Protein AF-A0A7M1Q4P5-F1 (afdb_monomer_lite)

Sequence (249 aa):
MSYFKVYENPNEKYDIIFSLNENKEIPEVYSDLIKEVQLINSVINKVYERNEANKNRYFKRLLRTAQAGAVGEFAKPELAVISLEGLKKEILEREGGNIKNNYMIKLGLNALALSIVFLILAFIFSNTNKNLLAYCFVWIGAMVGTWMSFAIRKMELKFEDLFSLENDKMSPLIRLIFTSITATFVLLLMKNGVINISSGSFSANSPNSNEFAFIIGAFSGLAEKKLATDLYNKSVSVLSIKNSGKDVL

Radius of gyration: 26.14 Å; chains: 1; bounding box: 63×56×66 Å

Foldseek 3Di:
DFQWDWDADPVDGLDIDTDGPDPDDDDVLLVVLVVLLVLVSLLLCQQCVPPVPSSVVLSVVSRVLSCQQGPDPPRNSVVSVVVSVVSLVVCCVVRVVVVLVVLLVQLLVLLVVVLVVLVVVLVVCVVPPLVVNLLSLLLNLQSLLQSVLLCVVVVDDGSSCSSPVDPVNDRSNVNSVLLSVLLVVVLVCVVVVVDDDDDDPPPVPDSSDSVNSSNSSNVSSNCVVVSVVVVVVVVCVVVVVPPPPPDDD

pLDDT: mean 82.72, std 13.86, range [35.19, 96.56]

Secondary structure (DSSP, 8-state):
--SEEEEE-SSSTT-EEEEESSSPPPPHHHHHHHHHHHHHHHHHHHHTTT-HHHHHHHHHHHHHHHHHHHSSTT--HHHHHHHHHHHHHHHHHHHHHHHHHHHHHHHHHHHHHHHHHHHHHHHHHHTT-HHHHHHHHHHHHHHHHHHHHHHHHTSS--SGGGT-SSTT---HHHHHHHHHHHHHHHHHHHHTTS-----TT---S-TT-HHHHHHHHHHHHHTHHHHHHHHHHHHHHHHGGGSS-----

Structure (mmCIF, N/CA/C/O backbone):
data_AF-A0A7M1Q4P5-F1
#
_entry.id   AF-A0A7M1Q4P5-F1
#
loop_
_atom_site.group_PDB
_atom_site.id
_atom_site.type_symbol
_atom_site.label_atom_id
_atom_site.label_alt_id
_atom_site.label_comp_id
_atom_site.label_asym_id
_atom_site.label_entity_id
_atom_site.label_seq_id
_atom_site.pdbx_PDB_ins_code
_atom_site.Cartn_x
_atom_site.Cartn_y
_atom_site.Cartn_z
_atom_site.occupancy
_atom_site.B_iso_or_equiv
_atom_site.auth_seq_id
_atom_site.auth_comp_id
_atom_site.auth_asym_id
_atom_site.auth_atom_id
_atom_site.pdbx_PDB_model_num
ATOM 1 N N . MET A 1 1 ? -34.745 -5.481 28.006 1.00 54.53 1 MET A N 1
ATOM 2 C CA . MET A 1 1 ? -33.558 -6.337 28.260 1.00 54.53 1 MET A CA 1
ATOM 3 C C . MET A 1 1 ? -32.521 -6.080 27.173 1.00 54.53 1 MET A C 1
ATOM 5 O O . MET A 1 1 ? -32.902 -5.955 26.019 1.00 54.53 1 MET A O 1
ATOM 9 N N . SER A 1 2 ? -31.248 -5.918 27.547 1.00 62.12 2 SER A N 1
ATOM 10 C CA . SER A 1 2 ? -30.140 -5.603 26.626 1.00 62.12 2 SER A CA 1
ATOM 11 C C . SER A 1 2 ? -29.691 -6.849 25.864 1.00 62.12 2 SER A C 1
ATOM 13 O O . SER A 1 2 ? -29.365 -7.841 26.513 1.00 62.12 2 SER A O 1
ATOM 15 N N . TYR A 1 3 ? -29.599 -6.793 24.533 1.00 71.56 3 TYR A N 1
ATOM 16 C CA . TYR A 1 3 ? -29.125 -7.921 23.713 1.00 71.56 3 TYR A CA 1
ATOM 17 C C . TYR A 1 3 ? -27.663 -8.291 24.007 1.00 71.56 3 TYR A C 1
ATOM 19 O O . TYR A 1 3 ? -27.318 -9.473 24.031 1.00 71.56 3 TYR A O 1
ATOM 27 N N . PHE A 1 4 ? -26.824 -7.293 24.307 1.00 82.44 4 PHE A N 1
ATOM 28 C CA . PHE A 1 4 ? -25.391 -7.481 24.521 1.00 82.44 4 PHE A CA 1
ATOM 29 C C . PHE A 1 4 ? -24.906 -6.958 25.878 1.00 82.44 4 PHE A C 1
ATOM 31 O O . PHE A 1 4 ? -25.509 -6.071 26.495 1.00 82.44 4 PHE A O 1
ATOM 38 N N . LYS A 1 5 ? -23.768 -7.493 26.320 1.00 84.88 5 LYS A N 1
ATOM 39 C CA . LYS A 1 5 ? -22.803 -6.852 27.218 1.00 84.88 5 LYS A CA 1
ATOM 40 C C . LYS A 1 5 ? -21.553 -6.526 26.403 1.00 84.88 5 LYS A C 1
ATOM 42 O O . LYS A 1 5 ? -21.048 -7.380 25.681 1.00 84.88 5 LYS A O 1
ATOM 47 N N . VAL A 1 6 ? -21.059 -5.295 26.534 1.00 88.69 6 VAL A N 1
ATOM 48 C CA . VAL A 1 6 ? -19.863 -4.819 25.824 1.00 88.69 6 VAL A CA 1
ATOM 49 C C . VAL A 1 6 ? -18.815 -4.366 26.830 1.00 88.69 6 VAL A C 1
ATOM 51 O O . VAL A 1 6 ? -19.084 -3.487 27.654 1.00 88.69 6 VAL A O 1
ATOM 54 N N . TYR A 1 7 ? -17.630 -4.967 26.784 1.00 89.94 7 TYR A N 1
ATOM 55 C CA . TYR A 1 7 ? -16.548 -4.701 27.734 1.00 89.94 7 TYR A CA 1
ATOM 56 C C . TYR A 1 7 ? -15.167 -4.934 27.108 1.00 89.94 7 TYR A C 1
ATOM 58 O O . TYR A 1 7 ? -15.042 -5.563 26.059 1.00 89.94 7 TYR A O 1
ATOM 66 N N . GLU A 1 8 ? -14.135 -4.385 27.749 1.00 91.94 8 GLU A N 1
ATOM 67 C CA . GLU A 1 8 ? -12.737 -4.607 27.366 1.00 91.94 8 GLU A CA 1
ATOM 68 C C . GLU A 1 8 ? -12.327 -6.054 27.657 1.00 91.94 8 GLU A C 1
ATOM 70 O O . GLU A 1 8 ? -12.646 -6.589 28.722 1.00 91.94 8 GLU A O 1
ATOM 75 N N . ASN A 1 9 ? -11.625 -6.689 26.720 1.00 90.25 9 ASN A N 1
ATOM 76 C CA . ASN A 1 9 ? -11.164 -8.061 26.878 1.00 90.25 9 ASN A CA 1
ATOM 77 C C . ASN A 1 9 ? -10.169 -8.165 28.059 1.00 90.25 9 ASN A C 1
ATOM 79 O O . ASN A 1 9 ? -9.121 -7.520 28.034 1.00 90.25 9 ASN A O 1
ATOM 83 N N . PRO A 1 10 ? -10.442 -8.997 29.084 1.00 85.69 10 PRO A N 1
ATOM 84 C CA . PRO A 1 10 ? -9.535 -9.167 30.223 1.00 85.69 10 PRO A CA 1
ATOM 85 C C . PRO A 1 10 ? -8.186 -9.794 29.849 1.00 85.69 10 PRO A C 1
ATOM 87 O O . PRO A 1 10 ? -7.205 -9.613 30.567 1.00 85.69 10 PRO A O 1
ATOM 90 N N . ASN A 1 11 ? -8.147 -10.550 28.750 1.00 87.44 11 ASN A N 1
ATOM 91 C CA . ASN A 1 11 ? -6.983 -11.322 28.319 1.00 87.44 11 ASN A CA 1
ATOM 92 C C . ASN A 1 11 ? -6.153 -10.598 27.250 1.00 87.44 11 ASN A C 1
ATOM 94 O O . ASN A 1 11 ? -4.991 -10.945 27.049 1.00 87.44 11 ASN A O 1
ATOM 98 N N . GLU A 1 12 ? -6.729 -9.605 26.566 1.00 87.69 12 GLU A N 1
ATOM 99 C CA . GLU A 1 12 ? -6.077 -8.886 25.472 1.00 87.69 12 GLU A CA 1
ATOM 100 C C . GLU A 1 12 ? -6.337 -7.381 25.572 1.00 87.69 12 GLU A C 1
ATOM 102 O O . GLU A 1 12 ? -7.462 -6.897 25.469 1.00 87.69 12 GLU A O 1
ATOM 107 N N . LYS A 1 13 ? -5.265 -6.610 25.769 1.00 90.00 13 LYS A N 1
ATOM 108 C CA . LYS A 1 13 ? -5.363 -5.155 25.888 1.00 90.00 13 LYS A CA 1
ATOM 109 C C . LYS A 1 13 ? -5.776 -4.541 24.552 1.00 90.00 13 LYS A C 1
ATOM 111 O O . LYS A 1 13 ? -5.170 -4.843 23.526 1.00 90.00 13 LYS A O 1
ATOM 116 N N . TYR A 1 14 ? -6.698 -3.580 24.593 1.00 89.88 14 TYR A N 1
ATOM 117 C CA . TYR A 1 14 ? -7.253 -2.924 23.402 1.00 89.88 14 TYR A CA 1
ATOM 118 C C . TYR A 1 14 ? -8.092 -3.846 22.506 1.00 89.88 14 TYR A C 1
ATOM 120 O O . TYR A 1 14 ? -8.118 -3.696 21.280 1.00 89.88 14 TYR A O 1
ATOM 128 N N . ASP A 1 15 ? -8.813 -4.773 23.127 1.00 91.75 15 ASP A N 1
ATOM 129 C CA . ASP A 1 15 ? -9.825 -5.588 22.470 1.00 91.75 15 ASP A CA 1
ATOM 130 C C . ASP A 1 15 ? -11.206 -5.403 23.124 1.00 91.75 15 ASP A C 1
ATOM 132 O O . ASP A 1 15 ? -11.315 -5.091 24.314 1.00 91.75 15 ASP A O 1
ATOM 136 N N . ILE A 1 16 ? -12.268 -5.517 22.322 1.00 91.81 16 ILE A N 1
ATOM 137 C CA . ILE A 1 16 ? -13.659 -5.269 22.727 1.00 91.81 16 ILE A CA 1
ATOM 138 C C . ILE A 1 16 ? -14.473 -6.536 22.489 1.00 91.81 16 ILE A C 1
ATOM 140 O O . ILE A 1 16 ? -14.644 -6.972 21.352 1.00 91.81 16 ILE A O 1
ATOM 144 N N . ILE A 1 17 ? -15.056 -7.073 23.560 1.00 90.25 17 ILE A N 1
ATOM 145 C CA . ILE A 1 17 ? -15.920 -8.250 23.503 1.00 90.25 17 ILE A CA 1
ATOM 146 C C . ILE A 1 17 ? -17.385 -7.815 23.505 1.00 90.25 17 ILE A C 1
ATOM 148 O O . ILE A 1 17 ? -17.814 -7.046 24.367 1.00 90.25 17 ILE A O 1
ATOM 152 N N . PHE A 1 18 ? -18.157 -8.372 22.570 1.00 89.25 18 PHE A N 1
ATOM 153 C CA . PHE A 1 18 ? -19.619 -8.346 22.569 1.00 89.25 18 PHE A CA 1
ATOM 154 C C . PHE A 1 18 ? -20.126 -9.720 23.010 1.00 89.25 18 PHE A C 1
ATOM 156 O O . PHE A 1 18 ? -20.045 -10.679 22.244 1.00 89.25 18 PHE A O 1
ATOM 163 N N . SER A 1 19 ? -20.638 -9.839 24.235 1.00 84.44 19 SER A N 1
ATOM 164 C CA . SER A 1 19 ? -21.256 -11.079 24.711 1.00 84.44 19 SER A CA 1
ATOM 165 C C . SER A 1 19 ? -22.778 -10.987 24.675 1.00 84.44 19 SER A C 1
ATOM 167 O O . SER A 1 19 ? -23.368 -9.986 25.083 1.00 84.44 19 SER A O 1
ATOM 169 N N . LEU A 1 20 ? -23.419 -12.032 24.153 1.00 83.44 20 LEU A N 1
ATOM 170 C CA . LEU A 1 20 ? -24.875 -12.144 24.086 1.00 83.44 20 LEU A CA 1
ATOM 171 C C . LEU A 1 20 ? -25.440 -12.425 25.477 1.00 83.44 20 LEU A C 1
ATOM 173 O O . LEU A 1 20 ? -24.962 -13.317 26.178 1.00 83.44 20 LEU A O 1
ATOM 177 N N . ASN A 1 21 ? -26.469 -11.677 25.871 1.00 73.69 21 ASN A N 1
ATOM 178 C CA . ASN A 1 21 ? -27.192 -11.958 27.113 1.00 73.69 21 ASN A CA 1
ATOM 179 C C . ASN A 1 21 ? -28.272 -13.036 26.934 1.00 73.69 21 ASN A C 1
ATOM 181 O O . ASN A 1 21 ? -28.661 -13.659 27.916 1.00 73.69 21 ASN A O 1
ATOM 185 N N . GLU A 1 22 ? -28.767 -13.245 25.710 1.00 67.19 22 GLU A N 1
ATOM 186 C CA . GLU A 1 22 ? -29.879 -14.151 25.403 1.00 67.19 22 GLU A CA 1
ATOM 187 C C . GLU A 1 22 ? -29.669 -14.833 24.039 1.00 67.19 22 GLU A C 1
ATOM 189 O O . GLU A 1 22 ? -29.092 -14.237 23.130 1.00 67.19 22 GLU A O 1
ATOM 194 N N . ASN A 1 23 ? -30.195 -16.052 23.865 1.00 63.44 23 ASN A N 1
ATOM 195 C CA . ASN A 1 23 ? -30.226 -16.772 22.580 1.00 63.44 23 ASN A CA 1
ATOM 196 C C . ASN A 1 23 ? -31.323 -16.215 21.649 1.00 63.44 23 ASN A C 1
ATOM 198 O O . ASN A 1 23 ? -32.215 -16.945 21.218 1.00 63.44 23 ASN A O 1
ATOM 202 N N . LYS A 1 24 ? -31.307 -14.906 21.392 1.00 68.12 24 LYS A N 1
ATOM 203 C CA . LYS A 1 24 ? -32.228 -14.240 20.463 1.00 68.12 24 LYS A CA 1
ATOM 204 C C . LYS A 1 24 ? -31.543 -13.969 19.131 1.00 68.12 24 LYS A C 1
ATOM 206 O O . LYS A 1 24 ? -30.343 -13.709 19.085 1.00 68.12 24 LYS A O 1
ATOM 211 N N . GLU A 1 25 ? -32.329 -14.010 18.061 1.00 70.56 25 GLU A N 1
ATOM 212 C CA . GLU A 1 25 ? -31.886 -13.590 16.734 1.00 70.56 25 GLU A CA 1
ATOM 213 C C . GLU A 1 25 ? -31.464 -12.113 16.781 1.00 70.56 25 GLU A C 1
ATOM 215 O O . GLU A 1 25 ? -32.178 -11.267 17.324 1.00 70.56 25 GLU A O 1
ATOM 220 N N . ILE A 1 26 ? -30.262 -11.817 16.285 1.00 77.50 26 ILE A N 1
ATOM 221 C CA . ILE A 1 26 ? -29.648 -10.490 16.385 1.00 77.50 26 ILE A CA 1
ATOM 222 C C . ILE A 1 26 ? -30.165 -9.632 15.223 1.00 77.50 26 ILE A C 1
ATOM 224 O O . ILE A 1 26 ? -29.951 -10.012 14.071 1.00 77.50 26 ILE A O 1
ATOM 228 N N . PRO A 1 27 ? -30.781 -8.463 15.481 1.00 81.44 27 PRO A N 1
ATOM 229 C CA . PRO A 1 27 ? -31.174 -7.552 14.410 1.00 81.44 27 PRO A CA 1
ATOM 230 C C . PRO A 1 27 ? -29.965 -7.081 13.589 1.00 81.44 27 PRO A C 1
ATOM 232 O O . PRO A 1 27 ? -28.900 -6.808 14.148 1.00 81.44 27 PRO A O 1
ATOM 235 N N . GLU A 1 28 ? -30.147 -6.917 12.277 1.00 82.69 28 GLU A N 1
ATOM 236 C CA . GLU A 1 28 ? -29.083 -6.559 11.321 1.00 82.69 28 GLU A CA 1
ATOM 237 C C . GLU A 1 28 ? -28.294 -5.305 11.738 1.00 82.69 28 GLU A C 1
ATOM 239 O O . GLU A 1 28 ? -27.066 -5.293 11.692 1.00 82.69 28 GLU A O 1
ATOM 244 N N . VAL A 1 29 ? -28.981 -4.307 12.300 1.00 82.00 29 VAL A N 1
ATOM 245 C CA . VAL A 1 29 ? -28.387 -3.046 12.778 1.00 82.00 29 VAL A CA 1
ATOM 246 C C . VAL A 1 29 ? -27.289 -3.260 13.838 1.00 82.00 29 VAL A C 1
ATOM 248 O O . VAL A 1 29 ? -26.300 -2.528 13.876 1.00 82.00 29 VAL A O 1
ATOM 251 N N . TYR A 1 30 ? -27.410 -4.282 14.694 1.00 85.81 30 TYR A N 1
ATOM 252 C CA . TYR A 1 30 ? -26.353 -4.623 15.655 1.00 85.81 30 TYR A CA 1
ATOM 253 C C . TYR A 1 30 ? -25.177 -5.344 14.989 1.00 85.81 30 TYR A C 1
ATOM 255 O O . TYR A 1 30 ? -24.042 -5.180 15.434 1.00 85.81 30 TYR A O 1
ATOM 263 N N . SER A 1 31 ? -25.423 -6.112 13.922 1.00 85.50 31 SER A N 1
ATOM 264 C CA . SER A 1 31 ? -24.355 -6.728 13.124 1.00 85.50 31 SER A CA 1
ATOM 265 C C . SER A 1 31 ? -23.461 -5.658 12.504 1.00 85.50 31 SER A C 1
ATOM 267 O O . SER A 1 31 ? -22.236 -5.750 12.594 1.00 85.50 31 SER A O 1
ATOM 269 N N . ASP A 1 32 ? -24.061 -4.607 11.949 1.00 87.81 32 ASP A N 1
ATOM 270 C CA . ASP A 1 32 ? -23.322 -3.504 11.337 1.00 87.81 32 ASP A CA 1
ATOM 271 C C . ASP A 1 32 ? -22.522 -2.711 12.369 1.00 87.81 32 ASP A C 1
ATOM 273 O O . ASP A 1 32 ? -21.338 -2.450 12.155 1.00 87.81 32 ASP A O 1
ATOM 277 N N . LEU A 1 33 ? -23.108 -2.435 13.539 1.00 90.62 33 LEU A N 1
ATOM 278 C CA . LEU A 1 33 ? -22.385 -1.817 14.651 1.00 90.62 33 LEU A CA 1
ATOM 279 C C . LEU A 1 33 ? -21.160 -2.647 15.074 1.00 90.62 33 LEU A C 1
ATOM 281 O O . LEU A 1 33 ? -20.084 -2.089 15.284 1.00 90.62 33 LEU A O 1
ATOM 285 N N . ILE A 1 34 ? -21.300 -3.971 15.198 1.00 90.81 34 ILE A N 1
ATOM 286 C CA . ILE A 1 34 ? -20.194 -4.857 15.593 1.00 90.81 34 ILE A CA 1
ATOM 287 C C . ILE A 1 34 ? -19.082 -4.837 14.539 1.00 90.81 34 ILE A C 1
ATOM 289 O O . ILE A 1 34 ? -17.915 -4.658 14.896 1.00 90.81 34 ILE A O 1
ATOM 293 N N . LYS A 1 35 ? -19.429 -4.975 13.252 1.00 90.50 35 LYS A N 1
ATOM 294 C CA . LYS A 1 35 ? -18.459 -4.914 12.143 1.00 90.50 35 LYS A CA 1
ATOM 295 C C . LYS A 1 35 ? -17.700 -3.589 12.149 1.00 90.50 35 LYS A C 1
ATOM 297 O O . LYS A 1 35 ? -16.478 -3.574 12.013 1.00 90.50 35 LYS A O 1
ATOM 302 N N . GLU A 1 36 ? -18.415 -2.489 12.358 1.00 92.31 36 GLU A N 1
ATOM 303 C CA . GLU A 1 36 ? -17.840 -1.151 12.434 1.00 92.31 36 GLU A CA 1
ATOM 304 C C . GLU A 1 36 ? -16.864 -0.997 13.603 1.00 92.31 36 GLU A C 1
ATOM 306 O O . GLU A 1 36 ? -15.737 -0.521 13.437 1.00 92.31 36 GLU A O 1
ATOM 311 N N . VAL A 1 37 ? -17.245 -1.479 14.787 1.00 94.62 37 VAL A N 1
ATOM 312 C CA . VAL A 1 37 ? -16.374 -1.450 15.966 1.00 94.62 37 VAL A CA 1
ATOM 313 C C . VAL A 1 37 ? -15.116 -2.291 15.747 1.00 94.62 37 VAL A C 1
ATOM 315 O O . VAL A 1 37 ? -14.021 -1.834 16.073 1.00 94.62 37 VAL A O 1
ATOM 318 N N . GLN A 1 38 ? -15.237 -3.479 15.153 1.00 92.69 38 GLN A N 1
ATOM 319 C CA . GLN A 1 38 ? -14.095 -4.350 14.854 1.00 92.69 38 GLN A CA 1
ATOM 320 C C . GLN A 1 38 ? -13.129 -3.721 13.841 1.00 92.69 38 GLN A C 1
ATOM 322 O O . GLN A 1 38 ? -11.908 -3.762 14.037 1.00 92.69 38 GLN A O 1
ATOM 327 N N . LEU A 1 39 ? -13.659 -3.097 12.784 1.00 91.50 39 LEU A N 1
ATOM 328 C CA . LEU A 1 39 ? -12.863 -2.390 11.781 1.00 91.50 39 LEU A CA 1
ATOM 329 C C . LEU A 1 39 ? -12.079 -1.237 12.420 1.00 91.50 39 LEU A C 1
ATOM 331 O O . LEU A 1 39 ? -10.862 -1.139 12.248 1.00 91.50 39 LEU A O 1
ATOM 335 N N . ILE A 1 40 ? -12.754 -0.389 13.199 1.00 94.69 40 ILE A N 1
ATOM 336 C CA . ILE A 1 40 ? -12.120 0.759 13.854 1.00 94.69 40 ILE A CA 1
ATOM 337 C C . ILE A 1 40 ? -11.097 0.291 14.892 1.00 94.69 40 ILE A C 1
ATOM 339 O O . ILE A 1 40 ? -10.006 0.860 14.954 1.00 94.69 40 ILE A O 1
ATOM 343 N N . ASN A 1 41 ? -11.389 -0.767 15.658 1.00 94.75 41 ASN A N 1
ATOM 344 C CA . ASN A 1 41 ? -10.437 -1.318 16.621 1.00 94.75 41 ASN A CA 1
ATOM 345 C C . ASN A 1 41 ? -9.155 -1.806 15.930 1.00 94.75 41 ASN A C 1
ATOM 347 O O . ASN A 1 41 ? -8.046 -1.477 16.353 1.00 94.75 41 ASN A O 1
ATOM 351 N N . SER A 1 42 ? -9.299 -2.517 14.808 1.00 92.62 42 SER A N 1
ATOM 352 C CA . SER A 1 42 ? -8.172 -2.993 13.996 1.00 92.62 42 SER A CA 1
ATOM 353 C C . SER A 1 42 ? -7.304 -1.838 13.484 1.00 92.62 42 SER A C 1
ATOM 355 O O . SER A 1 42 ? -6.073 -1.898 13.563 1.00 92.62 42 SER A O 1
ATOM 357 N N . VAL A 1 43 ? -7.931 -0.751 13.019 1.00 91.81 43 VAL A N 1
ATOM 358 C CA . VAL A 1 43 ? -7.223 0.459 12.575 1.00 91.81 43 VAL A CA 1
ATOM 359 C C . VAL A 1 43 ? -6.512 1.145 13.741 1.00 91.81 43 VAL A C 1
ATOM 361 O O . VAL A 1 43 ? -5.327 1.444 13.621 1.00 91.81 43 VAL A O 1
ATOM 364 N N . ILE A 1 44 ? -7.171 1.347 14.888 1.00 93.62 44 ILE A N 1
ATOM 365 C CA . ILE A 1 44 ? -6.555 1.953 16.083 1.00 93.62 44 ILE A CA 1
ATOM 366 C C . ILE A 1 44 ? -5.337 1.140 16.528 1.00 93.62 44 ILE A C 1
ATOM 368 O O . ILE A 1 44 ? -4.273 1.709 16.785 1.00 93.62 44 ILE A O 1
ATOM 372 N N . ASN A 1 45 ? -5.476 -0.187 16.582 1.00 92.56 45 ASN A N 1
ATOM 373 C CA . ASN A 1 45 ? -4.404 -1.095 16.971 1.00 92.56 45 ASN A CA 1
ATOM 374 C C . ASN A 1 45 ? -3.197 -1.000 16.040 1.00 92.56 45 ASN A C 1
ATOM 376 O O . ASN A 1 45 ? -2.066 -1.033 16.528 1.00 92.56 45 ASN A O 1
ATOM 380 N N . LYS A 1 46 ? -3.433 -0.829 14.736 1.00 90.06 46 LYS A N 1
ATOM 381 C CA . LYS A 1 46 ? -2.372 -0.725 13.736 1.00 90.06 46 LYS A CA 1
ATOM 382 C C . LYS A 1 46 ? -1.719 0.655 13.688 1.00 90.06 46 LYS A C 1
ATOM 384 O O . LYS A 1 46 ? -0.496 0.758 13.705 1.00 90.06 46 LYS A O 1
ATOM 389 N N . VAL A 1 47 ? -2.521 1.712 13.618 1.00 90.94 47 VAL A N 1
ATOM 390 C CA . VAL A 1 47 ? -2.055 3.094 13.432 1.00 90.94 47 VAL A CA 1
ATOM 391 C C . VAL A 1 47 ? -1.320 3.599 14.672 1.00 90.94 47 VAL A C 1
ATOM 393 O O . VAL A 1 47 ? -0.269 4.227 14.560 1.00 90.94 47 VAL A O 1
ATOM 396 N N . TYR A 1 48 ? -1.819 3.266 15.864 1.00 92.50 48 TYR A N 1
ATOM 397 C CA . TYR A 1 48 ? -1.247 3.709 17.135 1.00 92.50 48 TYR A CA 1
ATOM 398 C C . TYR A 1 48 ? -0.416 2.634 17.841 1.00 92.50 48 TYR A C 1
ATOM 400 O O . TYR A 1 48 ? -0.192 2.731 19.046 1.00 92.50 48 TYR A O 1
ATOM 408 N N . GLU A 1 49 ? 0.095 1.644 17.102 1.00 89.38 49 GLU A N 1
ATOM 409 C CA . GLU A 1 49 ? 0.938 0.553 17.621 1.00 89.38 49 GLU A CA 1
ATOM 410 C C . GLU A 1 49 ? 2.081 1.066 18.515 1.00 89.38 49 GLU A C 1
ATOM 412 O O . GLU A 1 49 ? 2.384 0.474 19.546 1.00 89.38 49 GLU A O 1
ATOM 417 N N . ARG A 1 50 ? 2.672 2.214 18.157 1.00 88.19 50 ARG A N 1
ATOM 418 C CA . ARG A 1 50 ? 3.799 2.834 18.877 1.00 88.19 50 ARG A CA 1
ATOM 419 C C . ARG A 1 50 ? 3.413 4.008 19.783 1.00 88.19 50 ARG A C 1
ATOM 421 O O . ARG A 1 50 ? 4.291 4.594 20.406 1.00 88.19 50 ARG A O 1
ATOM 428 N N . ASN A 1 51 ? 2.139 4.399 19.838 1.00 91.31 51 ASN A N 1
ATOM 429 C CA . ASN A 1 51 ? 1.676 5.556 20.608 1.00 91.31 51 ASN A CA 1
ATOM 430 C C . ASN A 1 51 ? 0.553 5.148 21.562 1.00 91.31 51 ASN A C 1
ATOM 432 O O . ASN A 1 51 ? -0.631 5.326 21.277 1.00 91.31 51 ASN A O 1
ATOM 436 N N . GLU A 1 52 ? 0.948 4.614 22.716 1.00 91.75 52 GLU A N 1
ATOM 437 C CA . GLU A 1 52 ? 0.027 4.052 23.703 1.00 91.75 52 GLU A CA 1
ATOM 438 C C . GLU A 1 52 ? -0.980 5.081 24.241 1.00 91.75 52 GLU A C 1
ATOM 440 O O . GLU A 1 52 ? -2.150 4.759 24.453 1.00 91.75 52 GLU A O 1
ATOM 445 N N . ALA A 1 53 ? -0.563 6.341 24.399 1.00 92.88 53 ALA A N 1
ATOM 446 C CA . ALA A 1 53 ? -1.429 7.415 24.878 1.00 92.88 53 ALA A CA 1
ATOM 447 C C . ALA A 1 53 ? -2.587 7.697 23.904 1.00 92.88 53 ALA A C 1
ATOM 449 O O . ALA A 1 53 ? -3.754 7.704 24.309 1.00 92.88 53 ALA A O 1
ATOM 450 N N . ASN A 1 54 ? -2.287 7.877 22.610 1.00 91.94 54 ASN A N 1
ATOM 451 C CA . ASN A 1 54 ? -3.318 8.058 21.585 1.00 91.94 54 ASN A CA 1
ATOM 452 C C . ASN A 1 54 ? -4.141 6.778 21.389 1.00 91.94 54 ASN A C 1
ATOM 454 O O . ASN A 1 54 ? -5.366 6.864 21.297 1.00 91.94 54 ASN A O 1
ATOM 458 N N . LYS A 1 55 ? -3.496 5.604 21.401 1.00 94.62 55 LYS A N 1
ATOM 459 C CA . LYS A 1 55 ? -4.164 4.301 21.303 1.00 94.62 55 LYS A CA 1
ATOM 460 C C . LYS A 1 55 ? -5.237 4.153 22.379 1.00 94.62 55 LYS A C 1
ATOM 462 O O . LYS A 1 55 ? -6.397 3.904 22.068 1.00 94.62 55 LYS A O 1
ATOM 467 N N . ASN A 1 56 ? -4.876 4.412 23.635 1.00 95.00 56 ASN A N 1
ATOM 468 C CA . ASN A 1 56 ? -5.784 4.349 24.776 1.00 95.00 56 ASN A CA 1
ATOM 469 C C . ASN A 1 56 ? -6.919 5.375 24.687 1.00 95.00 56 ASN A C 1
ATOM 471 O O . ASN A 1 56 ? -8.070 5.053 24.981 1.00 95.00 56 ASN A O 1
ATOM 475 N N . ARG A 1 57 ? -6.619 6.607 24.259 1.00 94.69 57 ARG A N 1
ATOM 476 C CA . ARG A 1 57 ? -7.630 7.657 24.081 1.00 94.69 57 ARG A CA 1
ATOM 477 C C . ARG A 1 57 ? -8.703 7.238 23.073 1.00 94.69 57 ARG A C 1
ATOM 479 O O . ARG A 1 57 ? -9.890 7.345 23.383 1.00 94.69 57 ARG A O 1
ATOM 486 N N . TYR A 1 58 ? -8.301 6.769 21.892 1.00 94.88 58 TYR A N 1
ATOM 487 C CA . TYR A 1 58 ? -9.242 6.372 20.844 1.00 94.88 58 TYR A CA 1
ATOM 488 C C . TYR A 1 58 ? -9.955 5.060 21.167 1.00 94.88 58 TYR A C 1
ATOM 490 O O . TYR A 1 58 ? -11.167 4.983 20.980 1.00 94.88 58 TYR A O 1
ATOM 498 N N . PHE A 1 59 ? -9.255 4.084 21.748 1.00 96.50 59 PHE A N 1
ATOM 499 C CA . PHE A 1 59 ? -9.856 2.834 22.210 1.00 96.50 59 PHE A CA 1
ATOM 500 C C . PHE A 1 59 ? -10.964 3.070 23.245 1.00 96.50 59 PHE A C 1
ATOM 502 O O . PHE A 1 59 ? -12.079 2.581 23.087 1.00 96.50 59 PHE A O 1
ATOM 509 N N . LYS A 1 60 ? -10.714 3.893 24.273 1.00 95.56 60 LYS A N 1
ATOM 510 C CA . LYS A 1 60 ? -11.736 4.212 25.285 1.00 95.56 60 LYS A CA 1
ATOM 511 C C . LYS A 1 60 ? -12.953 4.909 24.686 1.00 95.56 60 LYS A C 1
ATOM 513 O O . LYS A 1 60 ? -14.070 4.683 25.143 1.00 95.56 60 LYS A O 1
ATOM 518 N N . ARG A 1 61 ? -12.753 5.770 23.684 1.00 95.38 61 ARG A N 1
ATOM 519 C CA . ARG A 1 61 ? -13.860 6.417 22.972 1.00 95.38 61 ARG A CA 1
ATOM 520 C C . ARG A 1 61 ? -14.663 5.399 22.162 1.00 95.38 61 ARG A C 1
ATOM 522 O O . ARG A 1 61 ? -15.881 5.404 22.279 1.00 95.38 61 ARG A O 1
ATOM 529 N N . LEU A 1 62 ? -13.991 4.505 21.435 1.00 96.56 62 LEU A N 1
ATOM 530 C CA . LEU A 1 62 ? -14.620 3.402 20.708 1.00 96.56 62 LEU A CA 1
ATOM 531 C C . LEU A 1 62 ? -15.462 2.520 21.642 1.00 96.56 62 LEU A C 1
ATOM 533 O O . LEU A 1 62 ? -16.636 2.290 21.365 1.00 96.56 62 LEU A O 1
ATOM 537 N N . LEU A 1 63 ? -14.896 2.099 22.778 1.00 95.31 63 LEU A N 1
ATOM 538 C CA . LEU A 1 63 ? -15.584 1.274 23.774 1.00 95.31 63 LEU A CA 1
ATOM 539 C C . LEU A 1 63 ? -16.840 1.962 24.322 1.00 95.31 63 LEU A C 1
ATOM 541 O O . LEU A 1 63 ? -17.898 1.344 24.385 1.00 95.31 63 LEU A O 1
ATOM 545 N N . ARG A 1 64 ? -16.753 3.252 24.672 1.00 93.56 64 ARG A N 1
ATOM 546 C CA . ARG A 1 64 ? -17.908 4.024 25.161 1.00 93.56 64 ARG A CA 1
ATOM 547 C C . ARG A 1 64 ? -19.010 4.139 24.110 1.00 93.56 64 ARG A C 1
ATOM 549 O O . ARG A 1 64 ? -20.179 3.988 24.451 1.00 93.56 64 ARG A O 1
ATOM 556 N N . THR A 1 65 ? -18.652 4.382 22.849 1.00 93.31 65 THR A N 1
ATOM 557 C CA . THR A 1 65 ? -19.623 4.446 21.747 1.00 93.31 65 THR A CA 1
ATOM 558 C C . THR A 1 65 ? -20.280 3.085 21.510 1.00 93.31 65 THR A C 1
ATOM 560 O O . THR A 1 65 ? -21.499 3.015 21.373 1.00 93.31 65 THR A O 1
ATOM 563 N N . ALA A 1 66 ? -19.504 1.998 21.544 1.00 93.00 66 ALA A N 1
ATOM 564 C CA . ALA A 1 66 ? -20.024 0.638 21.429 1.00 93.00 66 ALA A CA 1
ATOM 565 C C . ALA A 1 66 ? -20.984 0.293 22.581 1.00 93.00 66 ALA A C 1
ATOM 567 O O . ALA A 1 66 ? -22.077 -0.220 22.349 1.00 93.00 66 ALA A O 1
ATOM 568 N N . GLN A 1 67 ? -20.621 0.641 23.819 1.00 91.88 67 GLN A N 1
ATOM 569 C CA . GLN A 1 67 ? -21.474 0.456 24.993 1.00 91.88 67 GLN A CA 1
ATOM 570 C C . GLN A 1 67 ? -22.779 1.254 24.882 1.00 91.88 67 GLN A C 1
ATOM 572 O O . GLN A 1 67 ? -23.846 0.689 25.093 1.00 91.88 67 GLN A O 1
ATOM 577 N N . ALA A 1 68 ? -22.721 2.529 24.487 1.00 89.88 68 ALA A N 1
ATOM 578 C CA . ALA A 1 68 ? -23.913 3.361 24.308 1.00 89.88 68 ALA A CA 1
ATOM 579 C C . ALA A 1 68 ? -24.850 2.852 23.191 1.00 89.88 68 ALA A C 1
ATOM 581 O O . ALA A 1 68 ? -26.066 3.020 23.274 1.00 89.88 68 ALA A O 1
ATOM 582 N N . GLY A 1 69 ? -24.292 2.228 22.148 1.00 89.56 69 GLY A N 1
ATOM 583 C CA . GLY A 1 69 ? -25.055 1.669 21.030 1.00 89.56 69 GLY A CA 1
ATOM 584 C C . GLY A 1 69 ? -25.656 0.289 21.286 1.00 89.56 69 GLY A C 1
ATOM 585 O O . GLY A 1 69 ? -26.675 -0.036 20.683 1.00 89.56 69 GLY A O 1
ATOM 586 N N . ALA A 1 70 ? -25.043 -0.518 22.158 1.00 87.56 70 ALA A N 1
ATOM 587 C CA . ALA A 1 70 ? -25.369 -1.939 22.305 1.00 87.56 70 ALA A CA 1
ATOM 588 C C . ALA A 1 70 ? -25.851 -2.364 23.702 1.00 87.56 70 ALA A C 1
ATOM 590 O O . ALA A 1 70 ? -26.385 -3.466 23.840 1.00 87.56 70 ALA A O 1
ATOM 591 N N . VAL A 1 71 ? -25.665 -1.531 24.732 1.00 85.50 71 VAL A N 1
ATOM 592 C CA . VAL A 1 71 ? -25.972 -1.880 26.125 1.00 85.50 71 VAL A CA 1
ATOM 593 C C . VAL A 1 71 ? -27.149 -1.059 26.652 1.00 85.50 71 VAL A C 1
ATOM 595 O O . VAL A 1 71 ? -27.155 0.167 26.586 1.00 85.50 71 VAL A O 1
ATOM 598 N N . GLY A 1 72 ? -28.118 -1.747 27.254 1.00 80.88 72 GLY A N 1
ATOM 599 C CA . GLY A 1 72 ? -29.256 -1.143 27.950 1.00 80.88 72 GLY A CA 1
ATOM 600 C C . GLY A 1 72 ? -30.565 -1.189 27.162 1.00 80.88 72 GLY A C 1
ATOM 601 O O . GLY A 1 72 ? -30.621 -1.630 26.020 1.00 80.88 72 GLY A O 1
ATOM 602 N N . GLU A 1 73 ? -31.648 -0.761 27.810 1.00 72.31 73 GLU A N 1
ATOM 603 C CA . GLU A 1 73 ? -33.004 -0.781 27.240 1.00 72.31 73 GLU A CA 1
ATOM 604 C C . GLU A 1 73 ? -33.232 0.315 26.188 1.00 72.31 73 GLU A C 1
ATOM 606 O O . GLU A 1 73 ? -34.017 0.134 25.266 1.00 72.31 73 GLU A O 1
ATOM 611 N N . PHE A 1 74 ? -32.478 1.413 26.281 1.00 76.88 74 PHE A N 1
ATOM 612 C CA . PHE A 1 74 ? -32.518 2.541 25.345 1.00 76.88 74 PHE A CA 1
ATOM 613 C C . PHE A 1 74 ? -31.304 2.570 24.408 1.00 76.88 74 PHE A C 1
ATOM 615 O O . PHE A 1 74 ? -30.893 3.644 23.965 1.00 76.88 74 PHE A O 1
ATOM 622 N N . ALA A 1 75 ? -30.698 1.410 24.144 1.00 82.62 75 ALA A N 1
ATOM 623 C CA . ALA A 1 75 ? -29.578 1.288 23.220 1.00 82.62 75 ALA A CA 1
ATOM 624 C C . ALA A 1 75 ? -29.991 1.785 21.822 1.00 82.62 75 ALA A C 1
ATOM 626 O O . ALA A 1 75 ? -30.997 1.340 21.270 1.00 82.62 75 ALA A O 1
ATOM 627 N N . LYS A 1 76 ? -29.220 2.722 21.260 1.00 86.56 76 LYS A N 1
ATOM 628 C CA . LYS A 1 76 ? -29.477 3.319 19.938 1.00 86.56 76 LYS A CA 1
ATOM 629 C C . LYS A 1 76 ? -28.315 3.008 18.994 1.00 86.56 76 LYS A C 1
ATOM 631 O O . LYS A 1 76 ? -27.418 3.845 18.850 1.00 86.56 76 LYS A O 1
ATOM 636 N N . PRO A 1 77 ? -28.297 1.819 18.368 1.00 87.62 77 PRO A N 1
ATOM 637 C CA . PRO A 1 77 ? -27.169 1.387 17.548 1.00 87.62 77 PRO A CA 1
ATOM 638 C C . PRO A 1 77 ? -26.943 2.303 16.335 1.00 87.62 77 PRO A C 1
ATOM 640 O O . PRO A 1 77 ? -25.800 2.610 16.019 1.00 87.62 77 PRO A O 1
ATOM 643 N N . GLU A 1 78 ? -28.002 2.852 15.739 1.00 88.19 78 GLU A N 1
ATOM 644 C CA . GLU A 1 78 ? -27.924 3.814 14.624 1.00 88.19 78 GLU A CA 1
ATOM 645 C C . GLU A 1 78 ? -27.140 5.085 14.996 1.00 88.19 78 GLU A C 1
ATOM 647 O O . GLU A 1 78 ? -26.240 5.510 14.273 1.00 88.19 78 GLU A O 1
ATOM 652 N N . LEU A 1 79 ? -27.420 5.671 16.168 1.00 89.62 79 LEU A N 1
ATOM 653 C CA . LEU A 1 79 ? -26.685 6.844 16.656 1.00 89.62 79 LEU A CA 1
ATOM 654 C C . LEU A 1 79 ? -25.224 6.512 16.971 1.00 89.62 79 LEU A C 1
ATOM 656 O O . LEU A 1 79 ? -24.343 7.354 16.784 1.00 89.62 79 LEU A O 1
ATOM 660 N N . ALA A 1 80 ? -24.957 5.295 17.448 1.00 92.56 80 ALA A N 1
ATOM 661 C CA . ALA A 1 80 ? -23.596 4.839 17.677 1.00 92.56 80 ALA A CA 1
ATOM 662 C C . ALA A 1 80 ? -22.827 4.712 16.357 1.00 92.56 80 ALA A C 1
ATOM 664 O O . ALA A 1 80 ? -21.712 5.221 16.286 1.00 92.56 80 ALA A O 1
ATOM 665 N N . VAL A 1 81 ? -23.426 4.149 15.302 1.00 91.56 81 VAL A N 1
ATOM 666 C CA . VAL A 1 81 ? -22.816 4.079 13.962 1.00 91.56 81 VAL A CA 1
ATOM 667 C C . VAL A 1 81 ? -22.471 5.479 13.438 1.00 91.56 81 VAL A C 1
ATOM 669 O O . VAL A 1 81 ? -21.330 5.712 13.048 1.00 91.56 81 VAL A O 1
ATOM 672 N N . ILE A 1 82 ? -23.379 6.456 13.549 1.00 90.75 82 ILE A N 1
ATOM 673 C CA . ILE A 1 82 ? -23.099 7.857 13.165 1.00 90.75 82 ILE A CA 1
ATOM 674 C C . ILE A 1 82 ? -21.920 8.436 13.970 1.00 90.75 82 ILE A C 1
ATOM 676 O O . ILE A 1 82 ? -21.050 9.128 13.438 1.00 90.75 82 ILE A O 1
ATOM 680 N N . SER A 1 83 ? -21.850 8.148 15.272 1.00 92.00 83 SER A N 1
ATOM 681 C CA . SER A 1 83 ? -20.730 8.581 16.117 1.00 92.00 83 SER A CA 1
ATOM 682 C C . SER A 1 83 ? -19.400 7.935 15.701 1.00 92.00 83 SER A C 1
ATOM 684 O O . SER A 1 83 ? -18.355 8.594 15.728 1.00 92.00 83 SER A O 1
ATOM 686 N N . LEU A 1 84 ? -19.435 6.666 15.281 1.00 94.69 84 LEU A N 1
ATOM 687 C CA . LEU A 1 84 ? -18.281 5.942 14.753 1.00 94.69 84 LEU A CA 1
ATOM 688 C C . LEU A 1 84 ? -17.806 6.521 13.416 1.00 94.69 84 LEU A C 1
ATOM 690 O O . LEU A 1 84 ? -16.599 6.640 13.221 1.00 94.69 84 LEU A O 1
ATOM 694 N N . GLU A 1 85 ? -18.701 6.982 12.540 1.00 93.31 85 GLU A N 1
ATOM 695 C CA . GLU A 1 85 ? -18.307 7.708 11.323 1.00 93.31 85 GLU A CA 1
ATOM 696 C C . GLU A 1 85 ? -17.534 8.993 11.645 1.00 93.31 85 GLU A C 1
ATOM 698 O O . GLU A 1 85 ? -16.514 9.287 11.016 1.00 93.31 85 GLU A O 1
ATOM 703 N N . GLY A 1 86 ? -17.969 9.747 12.659 1.00 93.25 86 GLY A N 1
ATOM 704 C CA . GLY A 1 86 ? -17.235 10.918 13.144 1.00 93.25 86 GLY A CA 1
ATOM 705 C C . GLY A 1 86 ? -15.841 10.559 13.670 1.00 93.25 86 GLY A C 1
ATOM 706 O O . GLY A 1 86 ? -14.869 11.261 13.393 1.00 93.25 86 GLY A O 1
ATOM 707 N N . LEU A 1 87 ? -15.723 9.434 14.381 1.00 94.00 87 LEU A N 1
ATOM 708 C CA . LEU A 1 87 ? -14.440 8.912 14.854 1.00 94.00 87 LEU A CA 1
ATOM 709 C C . LEU A 1 87 ? -13.522 8.495 13.691 1.00 94.00 87 LEU A C 1
ATOM 711 O O . LEU A 1 87 ? -12.334 8.818 13.718 1.00 94.00 87 LEU A O 1
ATOM 715 N N . LYS A 1 88 ? -14.060 7.830 12.660 1.00 94.44 88 LYS A N 1
ATOM 716 C CA . LYS A 1 88 ? -13.309 7.482 11.443 1.00 94.44 88 LYS A CA 1
ATOM 717 C C . LYS A 1 88 ? -12.748 8.723 10.760 1.00 94.44 88 LYS A C 1
ATOM 719 O O . LYS A 1 88 ? -11.564 8.738 10.429 1.00 94.44 88 LYS A O 1
ATOM 724 N N . LYS A 1 89 ? -13.579 9.756 10.574 1.00 93.31 89 LYS A N 1
ATOM 725 C CA . LYS A 1 89 ? -13.170 11.024 9.949 1.00 93.31 89 LYS A CA 1
ATOM 726 C C . LYS A 1 89 ? -12.031 11.684 10.718 1.00 93.31 89 LYS A C 1
ATOM 728 O O . LYS A 1 89 ? -11.018 12.006 10.112 1.00 93.31 89 LYS A O 1
ATOM 733 N N . GLU A 1 90 ? -12.138 11.786 12.043 1.00 92.81 90 GLU A N 1
ATOM 734 C CA . GLU A 1 90 ? -11.079 12.380 12.870 1.00 92.81 90 GLU A CA 1
ATOM 735 C C . GLU A 1 90 ? -9.745 11.626 12.743 1.00 92.81 90 GLU A C 1
ATOM 737 O O . GLU A 1 90 ? -8.693 12.242 12.563 1.00 92.81 90 GLU A O 1
ATOM 742 N N . ILE A 1 91 ? -9.769 10.291 12.829 1.00 93.19 91 ILE A N 1
ATOM 743 C CA . ILE A 1 91 ? -8.553 9.474 12.695 1.00 93.19 91 ILE A CA 1
ATOM 744 C C . ILE A 1 91 ? -7.962 9.630 11.285 1.00 93.19 91 ILE A C 1
ATOM 746 O O . ILE A 1 91 ? -6.747 9.770 11.139 1.00 93.19 91 ILE A O 1
ATOM 750 N N . LEU A 1 92 ? -8.806 9.637 10.251 1.00 92.69 92 LEU A N 1
ATOM 751 C CA . LEU A 1 92 ? -8.390 9.801 8.860 1.00 92.69 92 LEU A CA 1
ATOM 752 C C . LEU A 1 92 ? -7.755 11.171 8.600 1.00 92.69 92 LEU A C 1
ATOM 754 O O . LEU A 1 92 ? -6.694 11.234 7.983 1.00 92.69 92 LEU A O 1
ATOM 758 N N . GLU A 1 93 ? -8.354 12.250 9.096 1.00 90.12 93 GLU A N 1
ATOM 759 C CA . GLU A 1 93 ? -7.814 13.609 8.975 1.00 90.12 93 GLU A CA 1
ATOM 760 C C . GLU A 1 93 ? -6.464 13.745 9.685 1.00 90.12 93 GLU A C 1
ATOM 762 O O . GLU A 1 93 ? -5.545 14.383 9.170 1.00 90.12 93 GLU A O 1
ATOM 767 N N . ARG A 1 94 ? -6.316 13.106 10.850 1.00 89.56 94 ARG A N 1
ATOM 768 C CA . ARG A 1 94 ? -5.095 13.186 11.654 1.00 89.56 94 ARG A CA 1
ATOM 769 C C . ARG A 1 94 ? -3.948 12.343 11.100 1.00 89.56 94 ARG A C 1
ATOM 771 O O . ARG A 1 94 ? -2.805 12.797 11.089 1.00 89.56 94 ARG A O 1
ATOM 778 N N . GLU A 1 95 ? -4.229 11.112 10.679 1.00 88.81 95 GLU A N 1
ATOM 779 C CA . GLU A 1 95 ? -3.196 10.110 10.373 1.00 88.81 95 GLU A CA 1
ATOM 780 C C . GLU A 1 95 ? -3.069 9.806 8.880 1.00 88.81 95 GLU A C 1
ATOM 782 O O . GLU A 1 95 ? -1.998 9.396 8.426 1.00 88.81 95 GLU A O 1
ATOM 787 N N . GLY A 1 96 ? -4.122 10.043 8.093 1.00 86.44 96 GLY A N 1
ATOM 788 C CA . GLY A 1 96 ? -4.150 9.724 6.668 1.00 86.44 96 GLY A CA 1
ATOM 789 C C . GLY A 1 96 ? -3.026 10.410 5.901 1.00 86.44 96 GLY A C 1
ATOM 790 O O . GLY A 1 96 ? -2.271 9.748 5.185 1.00 86.44 96 GLY A O 1
ATOM 791 N N . GLY A 1 97 ? -2.836 11.716 6.115 1.00 86.19 97 GLY A N 1
ATOM 792 C CA . GLY A 1 97 ? -1.750 12.470 5.484 1.00 86.19 97 GLY A CA 1
ATOM 793 C C . GLY A 1 97 ? -0.367 11.901 5.813 1.00 86.19 97 GLY A C 1
ATOM 794 O O . GLY A 1 97 ? 0.437 11.655 4.913 1.00 86.19 97 GLY A O 1
ATOM 795 N N . ASN A 1 98 ? -0.108 11.611 7.090 1.00 87.00 98 ASN A N 1
ATOM 796 C CA . ASN A 1 98 ? 1.179 11.081 7.545 1.00 87.00 98 ASN A CA 1
ATOM 797 C C . ASN A 1 98 ? 1.464 9.688 6.970 1.00 87.00 98 ASN A C 1
ATOM 799 O O . ASN A 1 98 ? 2.566 9.428 6.484 1.00 87.00 98 ASN A O 1
ATOM 803 N N . ILE A 1 99 ? 0.476 8.792 6.988 1.00 87.62 99 ILE A N 1
ATOM 804 C CA . ILE A 1 99 ? 0.609 7.423 6.478 1.00 87.62 99 ILE A CA 1
ATOM 805 C C . ILE A 1 99 ? 0.839 7.431 4.961 1.00 87.62 99 ILE A C 1
ATOM 807 O O . ILE A 1 99 ? 1.782 6.790 4.483 1.00 87.62 99 ILE A O 1
ATOM 811 N N . LYS A 1 100 ? 0.047 8.213 4.213 1.00 87.06 100 LYS A N 1
ATOM 812 C CA . LYS A 1 100 ? 0.216 8.405 2.765 1.00 87.06 100 LYS A CA 1
ATOM 813 C C . LYS A 1 100 ? 1.605 8.925 2.428 1.00 87.06 100 LYS A C 1
ATOM 815 O O . LYS A 1 100 ? 2.296 8.328 1.604 1.00 87.06 100 LYS A O 1
ATOM 820 N N . ASN A 1 101 ? 2.018 10.015 3.073 1.00 87.81 101 ASN A N 1
ATOM 821 C CA . ASN A 1 101 ? 3.283 10.680 2.779 1.00 87.81 101 ASN A CA 1
ATOM 822 C C . ASN A 1 101 ? 4.468 9.770 3.100 1.00 87.81 101 ASN A C 1
ATOM 824 O O . ASN A 1 101 ? 5.371 9.634 2.280 1.00 87.81 101 ASN A O 1
ATOM 828 N N . ASN A 1 102 ? 4.434 9.065 4.232 1.00 88.94 102 ASN A N 1
ATOM 829 C CA . ASN A 1 102 ? 5.483 8.117 4.597 1.00 88.94 102 ASN A CA 1
ATOM 830 C C . ASN A 1 102 ? 5.639 6.994 3.566 1.00 88.94 102 ASN A C 1
ATOM 832 O O . ASN A 1 102 ? 6.764 6.628 3.222 1.00 88.94 102 ASN A O 1
ATOM 836 N N . TYR A 1 103 ? 4.536 6.440 3.058 1.00 88.69 103 TYR A N 1
ATOM 837 C CA . TYR A 1 103 ? 4.606 5.429 2.004 1.00 88.69 103 TYR A CA 1
ATOM 838 C C . TYR A 1 103 ? 5.088 6.027 0.678 1.00 88.69 103 TYR A C 1
ATOM 840 O O . TYR A 1 103 ? 5.981 5.461 0.050 1.00 88.69 103 TYR A O 1
ATOM 848 N N . MET A 1 104 ? 4.553 7.182 0.271 1.00 89.62 104 MET A N 1
ATOM 849 C CA . MET A 1 104 ? 4.914 7.857 -0.980 1.00 89.62 104 MET A CA 1
ATOM 850 C C . MET A 1 104 ? 6.400 8.234 -1.022 1.00 89.62 104 MET A C 1
ATOM 852 O O . MET A 1 104 ? 7.049 8.040 -2.050 1.00 89.62 104 MET A O 1
ATOM 856 N N . ILE A 1 105 ? 6.954 8.699 0.102 1.00 91.06 105 ILE A N 1
ATOM 857 C CA . ILE A 1 105 ? 8.383 8.988 0.259 1.00 91.06 105 ILE A CA 1
ATOM 858 C C . ILE A 1 105 ? 9.197 7.697 0.163 1.00 91.06 105 ILE A C 1
ATOM 860 O O . ILE A 1 105 ? 10.153 7.648 -0.602 1.00 91.06 105 ILE A O 1
ATOM 864 N N . LYS A 1 106 ? 8.820 6.626 0.873 1.00 91.50 106 LYS A N 1
ATOM 865 C CA . LYS A 1 106 ? 9.539 5.339 0.803 1.00 91.50 106 LYS A CA 1
ATOM 866 C C . LYS A 1 106 ? 9.539 4.746 -0.605 1.00 91.50 106 LYS A C 1
ATOM 868 O O . LYS A 1 106 ? 10.578 4.290 -1.074 1.00 91.50 106 LYS A O 1
ATOM 873 N N . LEU A 1 107 ? 8.390 4.756 -1.282 1.00 91.62 107 LEU A N 1
ATOM 874 C CA . LEU A 1 107 ? 8.275 4.290 -2.662 1.00 91.62 107 LEU A CA 1
ATOM 875 C C . LEU A 1 107 ? 9.126 5.153 -3.600 1.00 91.62 107 LEU A C 1
ATOM 877 O O . LEU A 1 107 ? 9.865 4.604 -4.410 1.00 91.62 107 LEU A O 1
ATOM 881 N N . GLY A 1 108 ? 9.065 6.479 -3.451 1.00 93.62 108 GLY A N 1
ATOM 882 C CA . GLY A 1 108 ? 9.852 7.422 -4.245 1.00 93.62 108 GLY A CA 1
ATOM 883 C C . GLY A 1 108 ? 11.358 7.271 -4.039 1.00 93.62 108 GLY A C 1
ATOM 884 O O . GLY A 1 108 ? 12.097 7.221 -5.013 1.00 93.62 108 GLY A O 1
ATOM 885 N N . LEU A 1 109 ? 11.820 7.117 -2.795 1.00 94.25 109 LEU A N 1
ATOM 886 C CA . LEU A 1 109 ? 13.234 6.890 -2.477 1.00 94.25 109 LEU A CA 1
ATOM 887 C C . LEU A 1 109 ? 13.744 5.572 -3.063 1.00 94.25 109 LEU A C 1
ATOM 889 O O . LEU A 1 109 ? 14.814 5.552 -3.665 1.00 94.25 109 LEU A O 1
ATOM 893 N N . ASN A 1 110 ? 12.971 4.489 -2.946 1.00 94.12 110 ASN A N 1
ATOM 894 C CA . ASN A 1 110 ? 13.334 3.207 -3.552 1.00 94.12 110 ASN A CA 1
ATOM 895 C C . ASN A 1 110 ? 13.362 3.297 -5.085 1.00 94.12 110 ASN A C 1
ATOM 897 O O . ASN A 1 110 ? 14.288 2.783 -5.711 1.00 94.12 110 ASN A O 1
ATOM 901 N N . ALA A 1 111 ? 12.375 3.969 -5.688 1.00 94.38 111 ALA A N 1
ATOM 902 C CA . ALA A 1 111 ? 12.314 4.189 -7.130 1.00 94.38 111 ALA A CA 1
ATOM 903 C C . ALA A 1 111 ? 13.508 5.016 -7.620 1.00 94.38 111 ALA A C 1
ATOM 905 O O . ALA A 1 111 ? 14.121 4.662 -8.623 1.00 94.38 111 ALA A O 1
ATOM 906 N N . LEU A 1 112 ? 13.877 6.070 -6.891 1.00 94.88 112 LEU A N 1
ATOM 907 C CA . LEU A 1 112 ? 15.016 6.930 -7.200 1.00 94.88 112 LEU A CA 1
ATOM 908 C C . LEU A 1 112 ? 16.332 6.152 -7.084 1.00 94.88 112 LEU A C 1
ATOM 910 O O . LEU A 1 112 ? 17.112 6.141 -8.033 1.00 94.88 112 LEU A O 1
ATOM 914 N N . ALA A 1 113 ? 16.554 5.451 -5.968 1.00 94.94 113 ALA A N 1
ATOM 915 C CA . ALA A 1 113 ? 17.763 4.660 -5.747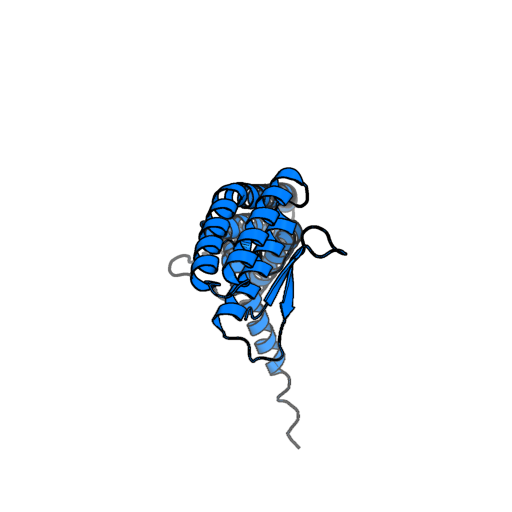 1.00 94.94 113 ALA A CA 1
ATOM 916 C C . ALA A 1 113 ? 17.966 3.607 -6.848 1.00 94.94 113 ALA A C 1
ATOM 918 O O . ALA A 1 113 ? 19.049 3.514 -7.424 1.00 94.94 113 ALA A O 1
ATOM 919 N N . LEU A 1 114 ? 16.912 2.862 -7.198 1.00 94.06 114 LEU A N 1
ATOM 920 C CA . LEU A 1 114 ? 16.972 1.885 -8.284 1.00 94.06 114 LEU A CA 1
ATOM 921 C C . LEU A 1 114 ? 17.152 2.559 -9.652 1.00 94.06 114 LEU A C 1
ATOM 923 O O . LEU A 1 114 ? 17.950 2.084 -10.456 1.00 94.06 114 LEU A O 1
ATOM 927 N N . SER A 1 115 ? 16.488 3.690 -9.906 1.00 93.94 115 SER A N 1
ATOM 928 C CA . SER A 1 115 ? 16.646 4.433 -11.163 1.00 93.94 115 SER A CA 1
ATOM 929 C C . SER A 1 115 ? 18.086 4.906 -11.368 1.00 93.94 115 SER A C 1
ATOM 931 O O . SER A 1 115 ? 18.593 4.801 -12.480 1.00 93.94 115 SER A O 1
ATOM 933 N N . ILE A 1 116 ? 18.782 5.352 -10.313 1.00 94.81 116 ILE A N 1
ATOM 934 C CA . ILE A 1 116 ? 20.211 5.708 -10.385 1.00 94.81 116 ILE A CA 1
ATOM 935 C C . ILE A 1 116 ? 21.052 4.499 -10.804 1.00 94.81 116 ILE A C 1
ATOM 937 O O . ILE A 1 116 ? 21.894 4.624 -11.693 1.00 94.81 116 ILE A O 1
ATOM 941 N N . VAL A 1 117 ? 20.812 3.323 -10.216 1.00 95.00 117 VAL A N 1
ATOM 942 C CA . VAL A 1 117 ? 21.526 2.092 -10.593 1.00 95.00 117 VAL A CA 1
ATOM 943 C C . VAL A 1 117 ? 21.318 1.781 -12.079 1.00 95.00 117 VAL A C 1
ATOM 945 O O . VAL A 1 117 ? 22.285 1.522 -12.796 1.00 95.00 117 VAL A O 1
ATOM 948 N N . PHE A 1 118 ? 20.082 1.874 -12.578 1.00 93.69 118 PHE A N 1
ATOM 949 C CA . PHE A 1 118 ? 19.789 1.637 -13.994 1.00 93.69 118 PHE A CA 1
ATOM 950 C C . PHE A 1 118 ? 20.312 2.730 -14.929 1.00 93.69 118 PHE A C 1
ATOM 952 O O . PHE A 1 118 ? 20.646 2.417 -16.069 1.00 93.69 118 PHE A O 1
ATOM 959 N N . LEU A 1 119 ? 20.450 3.976 -14.470 1.00 93.00 119 LEU A N 1
ATOM 960 C CA . LEU A 1 119 ? 21.108 5.044 -15.229 1.00 93.00 119 LEU A CA 1
ATOM 961 C C . LEU A 1 119 ? 22.609 4.780 -15.386 1.00 93.00 119 LEU A C 1
ATOM 963 O O . LEU A 1 119 ? 23.140 4.939 -16.483 1.00 93.00 119 LEU A O 1
ATOM 967 N N . ILE A 1 120 ? 23.282 4.320 -14.327 1.00 93.69 120 ILE A N 1
ATOM 968 C CA . ILE A 1 120 ? 24.695 3.916 -14.395 1.00 93.69 120 ILE A CA 1
ATOM 969 C C . ILE A 1 120 ? 24.856 2.744 -15.372 1.00 93.69 120 ILE A C 1
ATOM 971 O O . ILE A 1 120 ? 25.726 2.780 -16.240 1.00 93.69 120 ILE A O 1
ATOM 975 N N . LEU A 1 121 ? 23.983 1.734 -15.293 1.00 92.12 121 LEU A N 1
ATOM 976 C CA . LEU A 1 121 ? 23.979 0.617 -16.244 1.00 92.12 121 LEU A CA 1
ATOM 977 C C . LEU A 1 121 ? 23.707 1.080 -17.681 1.00 92.12 121 LEU A C 1
ATOM 979 O O . LEU A 1 121 ? 24.375 0.617 -18.603 1.00 92.12 121 LEU A O 1
ATOM 983 N N . ALA A 1 122 ? 22.778 2.016 -17.885 1.00 90.75 122 ALA A N 1
ATOM 984 C CA . ALA A 1 122 ? 22.497 2.582 -19.200 1.00 90.75 122 ALA A CA 1
ATOM 985 C C . ALA A 1 122 ? 23.721 3.309 -19.776 1.00 90.75 122 ALA A C 1
ATOM 987 O O . ALA A 1 122 ? 24.024 3.135 -20.953 1.00 90.75 122 ALA A O 1
ATOM 988 N N . PHE A 1 123 ? 24.460 4.059 -18.954 1.00 90.62 123 PHE A N 1
ATOM 989 C CA . PHE A 1 123 ? 25.704 4.715 -19.366 1.00 90.62 123 PHE A CA 1
ATOM 990 C C . PHE A 1 123 ? 26.801 3.711 -19.748 1.00 90.62 123 PHE A C 1
ATOM 992 O O . PHE A 1 123 ? 27.543 3.924 -20.701 1.00 90.62 123 PHE A O 1
ATOM 999 N N . ILE A 1 124 ? 26.891 2.578 -19.049 1.00 89.44 124 ILE A N 1
ATOM 1000 C CA . ILE A 1 124 ? 27.821 1.503 -19.423 1.00 89.44 124 ILE A CA 1
ATOM 1001 C C . ILE A 1 124 ? 27.389 0.875 -20.758 1.00 89.44 124 ILE A C 1
ATOM 1003 O O . ILE A 1 124 ? 28.197 0.727 -21.675 1.00 89.44 124 ILE A O 1
ATOM 1007 N N . PHE A 1 125 ? 26.103 0.543 -20.909 1.00 88.50 125 PHE A N 1
ATOM 1008 C CA . PHE A 1 125 ? 25.591 -0.126 -22.106 1.00 88.50 125 PHE A CA 1
ATOM 1009 C C . PHE A 1 125 ? 25.505 0.767 -23.340 1.00 88.50 125 PHE A C 1
ATOM 1011 O O . PHE A 1 125 ? 25.514 0.225 -24.448 1.00 88.50 125 PHE A O 1
ATOM 1018 N N . SER A 1 126 ? 25.477 2.096 -23.202 1.00 85.25 126 SER A N 1
ATOM 1019 C CA . SER A 1 126 ? 25.489 3.005 -24.357 1.00 85.25 126 SER A CA 1
ATOM 1020 C C . SER A 1 126 ? 26.718 2.805 -25.236 1.00 85.25 126 SER A C 1
ATOM 1022 O O . SER A 1 126 ? 26.630 2.966 -26.452 1.00 85.25 126 SER A O 1
ATOM 1024 N N . ASN A 1 127 ? 27.830 2.377 -24.634 1.00 80.50 127 ASN A N 1
ATOM 1025 C CA . ASN A 1 127 ? 29.092 2.134 -25.324 1.00 80.50 127 ASN A CA 1
ATOM 1026 C C . ASN A 1 127 ? 29.226 0.701 -25.863 1.00 80.50 127 ASN A C 1
ATOM 1028 O O . ASN A 1 127 ? 30.151 0.430 -26.623 1.00 80.50 127 ASN A O 1
ATOM 1032 N N . THR A 1 128 ? 28.333 -0.223 -25.488 1.00 80.50 128 THR A N 1
ATOM 1033 C CA . THR A 1 128 ? 28.496 -1.659 -25.787 1.00 80.50 128 THR A CA 1
ATOM 1034 C C . THR A 1 128 ? 27.304 -2.266 -26.522 1.00 80.50 128 THR A C 1
ATOM 1036 O O . THR A 1 128 ? 27.492 -2.938 -27.533 1.00 80.50 128 THR A O 1
ATOM 1039 N N . ASN A 1 129 ? 26.072 -2.080 -26.033 1.00 81.06 129 ASN A N 1
ATOM 1040 C CA . ASN A 1 129 ? 24.906 -2.811 -26.532 1.00 81.06 129 ASN A CA 1
ATOM 1041 C C . ASN A 1 129 ? 23.602 -2.001 -26.426 1.00 81.06 129 ASN A C 1
ATOM 1043 O O . ASN A 1 129 ? 22.968 -1.925 -25.370 1.00 81.06 129 ASN A O 1
ATOM 1047 N N . LYS A 1 130 ? 23.145 -1.473 -27.570 1.00 77.31 130 LYS A N 1
ATOM 1048 C CA . LYS A 1 130 ? 21.911 -0.672 -27.675 1.00 77.31 130 LYS A CA 1
ATOM 1049 C C . LYS A 1 130 ? 20.643 -1.442 -27.276 1.00 77.31 130 LYS A C 1
ATOM 1051 O O . LYS A 1 130 ? 19.699 -0.836 -26.778 1.00 77.31 130 LYS A O 1
ATOM 1056 N N . ASN A 1 131 ? 20.619 -2.771 -27.432 1.00 78.94 131 ASN A N 1
ATOM 1057 C CA . ASN A 1 131 ? 19.461 -3.580 -27.037 1.00 78.94 131 ASN A CA 1
ATOM 1058 C C . ASN A 1 131 ? 19.302 -3.654 -25.517 1.00 78.94 131 ASN A C 1
ATOM 1060 O O . ASN A 1 131 ? 18.174 -3.602 -25.031 1.00 78.94 131 ASN A O 1
ATOM 1064 N N . LEU A 1 132 ? 20.413 -3.764 -24.779 1.00 84.06 132 LEU A N 1
ATOM 1065 C CA . LEU A 1 132 ? 20.408 -3.789 -23.312 1.00 84.06 132 LEU A CA 1
ATOM 1066 C C . LEU A 1 132 ? 20.021 -2.433 -22.728 1.00 84.06 132 LEU A C 1
ATOM 1068 O O . LEU A 1 132 ? 19.256 -2.361 -21.768 1.00 84.06 132 LEU A O 1
ATOM 1072 N N . LEU A 1 133 ? 20.474 -1.364 -23.378 1.00 87.56 133 LEU A N 1
ATOM 1073 C CA . LEU A 1 133 ? 20.156 0.001 -22.996 1.00 87.56 133 LEU A CA 1
ATOM 1074 C C . LEU A 1 133 ? 18.641 0.287 -23.030 1.00 87.56 133 LEU A C 1
ATOM 1076 O O . LEU A 1 133 ? 18.124 0.889 -22.091 1.00 87.56 133 LEU A O 1
ATOM 1080 N N . ALA A 1 134 ? 17.901 -0.233 -24.017 1.00 86.88 134 ALA A N 1
ATOM 1081 C CA . ALA A 1 134 ? 16.440 -0.108 -24.050 1.00 86.88 134 ALA A CA 1
ATOM 1082 C C . ALA A 1 134 ? 15.761 -0.710 -22.801 1.00 86.88 134 ALA A C 1
ATOM 1084 O O . ALA A 1 134 ? 14.835 -0.113 -22.258 1.00 86.88 134 ALA A O 1
ATOM 1085 N N . TYR A 1 135 ? 16.235 -1.854 -22.292 1.00 90.38 135 TYR A N 1
ATOM 1086 C CA . TYR A 1 135 ? 15.669 -2.448 -21.075 1.00 90.38 135 TYR A CA 1
ATOM 1087 C C . TYR A 1 135 ? 15.935 -1.590 -19.834 1.00 90.38 135 TYR A C 1
ATOM 1089 O O . TYR A 1 135 ? 15.049 -1.464 -18.995 1.00 90.38 135 TYR A O 1
ATOM 1097 N N . CYS A 1 136 ? 17.092 -0.928 -19.732 1.00 92.19 136 CYS A N 1
ATOM 1098 C CA . CYS A 1 136 ? 17.345 0.014 -18.638 1.00 92.19 136 CYS A CA 1
ATOM 1099 C C . CYS A 1 136 ? 16.325 1.163 -18.635 1.00 92.19 136 CYS A C 1
ATOM 1101 O O . CYS A 1 136 ? 15.774 1.488 -17.584 1.00 92.19 136 CYS A O 1
ATOM 1103 N N . PHE A 1 137 ? 16.005 1.724 -19.806 1.00 92.00 137 PHE A N 1
ATOM 1104 C CA . PHE A 1 137 ? 14.984 2.769 -19.924 1.00 92.00 137 PHE A CA 1
ATOM 1105 C C . PHE A 1 137 ? 13.573 2.270 -19.585 1.00 92.00 137 PHE A C 1
ATOM 1107 O O . PHE A 1 137 ? 12.825 3.009 -18.945 1.00 92.00 137 PHE A O 1
ATOM 1114 N N . VAL A 1 138 ? 13.223 1.019 -19.916 1.00 93.50 138 VAL A N 1
ATOM 1115 C CA . VAL A 1 138 ? 11.960 0.403 -19.459 1.00 93.50 138 VAL A CA 1
ATOM 1116 C C . VAL A 1 138 ? 11.884 0.362 -17.939 1.00 93.50 138 VAL A C 1
ATOM 1118 O O . VAL A 1 138 ? 10.849 0.708 -17.377 1.00 93.50 138 VAL A O 1
ATOM 1121 N N . TRP A 1 139 ? 12.957 -0.050 -17.263 1.00 94.88 139 TRP A N 1
ATOM 1122 C CA . TRP A 1 139 ? 12.970 -0.158 -15.803 1.00 94.88 139 TRP A CA 1
ATOM 1123 C C . TRP A 1 139 ? 12.840 1.212 -15.136 1.00 94.88 139 TRP A C 1
ATOM 1125 O O . TRP A 1 139 ? 12.006 1.375 -14.247 1.00 94.88 139 TRP A O 1
ATOM 1135 N N . ILE A 1 140 ? 13.578 2.218 -15.615 1.00 94.94 140 ILE A N 1
ATOM 1136 C CA . ILE A 1 140 ? 13.458 3.599 -15.119 1.00 94.94 140 ILE A CA 1
ATOM 1137 C C . ILE A 1 140 ? 12.029 4.116 -15.341 1.00 94.94 140 ILE A C 1
ATOM 1139 O O . ILE A 1 140 ? 11.402 4.634 -14.415 1.00 94.94 140 ILE A O 1
ATOM 1143 N N . GLY A 1 141 ? 11.478 3.922 -16.543 1.00 94.31 141 GLY A N 1
ATOM 1144 C CA . GLY A 1 141 ? 10.097 4.284 -16.855 1.00 94.31 141 GLY A CA 1
ATOM 1145 C C . GLY A 1 141 ? 9.101 3.598 -15.920 1.00 94.31 141 GLY A C 1
ATOM 1146 O O . GLY A 1 141 ? 8.255 4.264 -15.330 1.00 94.31 141 GLY A O 1
ATOM 1147 N N . ALA A 1 142 ? 9.229 2.286 -15.714 1.00 95.00 142 ALA A N 1
ATOM 1148 C CA . ALA A 1 142 ? 8.350 1.503 -14.847 1.00 95.00 142 ALA A CA 1
ATOM 1149 C C . ALA A 1 142 ? 8.374 1.987 -13.395 1.00 95.00 142 ALA A C 1
ATOM 1151 O O . ALA A 1 142 ? 7.321 2.057 -12.757 1.00 95.00 142 ALA A O 1
ATOM 1152 N N . MET A 1 143 ? 9.537 2.385 -12.882 1.00 94.75 143 MET A N 1
ATOM 1153 C CA . MET A 1 143 ? 9.676 2.943 -11.535 1.00 94.75 143 MET A CA 1
ATOM 1154 C C . MET A 1 143 ? 8.963 4.292 -11.402 1.00 94.75 143 MET A C 1
ATOM 1156 O O . MET A 1 143 ? 8.165 4.470 -10.477 1.00 94.75 143 MET A O 1
ATOM 1160 N N . VAL A 1 144 ? 9.182 5.208 -12.352 1.00 94.12 144 VAL A N 1
ATOM 1161 C CA . VAL A 1 144 ? 8.501 6.515 -12.398 1.00 94.12 144 VAL A CA 1
ATOM 1162 C C . VAL A 1 144 ? 6.988 6.328 -12.513 1.00 94.12 144 VAL A C 1
ATOM 1164 O O . VAL A 1 144 ? 6.225 6.913 -11.743 1.00 94.12 144 VAL A O 1
ATOM 1167 N N . GLY A 1 145 ? 6.550 5.458 -13.423 1.00 92.94 145 GLY A N 1
ATOM 1168 C CA . GLY A 1 145 ? 5.142 5.148 -13.635 1.00 92.94 145 GLY A CA 1
ATOM 1169 C C . GLY A 1 145 ? 4.481 4.532 -12.403 1.00 92.94 145 GLY A C 1
ATOM 1170 O O . GLY A 1 145 ? 3.369 4.916 -12.061 1.00 92.94 145 GLY A O 1
ATOM 1171 N N . THR A 1 146 ? 5.163 3.629 -11.691 1.00 92.62 146 THR A N 1
ATOM 1172 C CA . THR A 1 146 ? 4.633 2.995 -10.468 1.00 92.62 146 THR A CA 1
ATOM 1173 C C . THR A 1 146 ? 4.460 4.018 -9.346 1.00 92.62 146 THR A C 1
ATOM 1175 O O . THR A 1 146 ? 3.423 4.045 -8.680 1.00 92.62 146 THR A O 1
ATOM 1178 N N . TRP A 1 147 ? 5.450 4.894 -9.151 1.00 93.31 147 TRP A N 1
ATOM 1179 C CA . TRP A 1 147 ? 5.366 5.976 -8.170 1.00 93.31 147 TRP A CA 1
ATOM 1180 C C . TRP A 1 147 ? 4.228 6.954 -8.499 1.00 93.31 147 TRP A C 1
ATOM 1182 O O . TRP A 1 147 ? 3.410 7.268 -7.631 1.00 93.31 147 TRP A O 1
ATOM 1192 N N . MET A 1 148 ? 4.103 7.353 -9.768 1.00 89.81 148 MET A N 1
ATOM 1193 C CA . MET A 1 148 ? 3.016 8.212 -10.241 1.00 89.81 148 MET A CA 1
ATOM 1194 C C . MET A 1 148 ? 1.642 7.533 -10.120 1.00 89.81 148 MET A C 1
ATOM 1196 O O . MET A 1 148 ? 0.675 8.168 -9.704 1.00 89.81 148 MET A O 1
ATOM 1200 N N . SER A 1 149 ? 1.551 6.230 -10.405 1.00 89.56 149 SER A N 1
ATOM 1201 C CA . SER A 1 149 ? 0.322 5.441 -10.256 1.00 89.56 149 SER A CA 1
ATOM 1202 C C . SER A 1 149 ? -0.185 5.469 -8.817 1.00 89.56 149 SER A C 1
ATOM 1204 O O . SER A 1 149 ? -1.376 5.671 -8.571 1.00 89.56 149 SER A O 1
ATOM 1206 N N . PHE A 1 150 ? 0.721 5.324 -7.845 1.00 85.94 150 PHE A N 1
ATOM 1207 C CA . PHE A 1 150 ? 0.374 5.450 -6.433 1.00 85.94 150 PHE A CA 1
ATOM 1208 C C . PHE A 1 150 ? -0.128 6.861 -6.097 1.00 85.94 150 PHE A C 1
ATOM 1210 O O . PHE A 1 150 ? -1.171 6.998 -5.455 1.00 85.94 150 PHE A O 1
ATOM 1217 N N . ALA A 1 151 ? 0.570 7.897 -6.575 1.00 85.44 151 ALA A N 1
ATOM 1218 C CA . ALA A 1 151 ? 0.199 9.291 -6.341 1.00 85.44 151 ALA A CA 1
ATOM 1219 C C . ALA A 1 151 ? -1.219 9.617 -6.845 1.00 85.44 151 ALA A C 1
ATOM 1221 O O . ALA A 1 151 ? -1.986 10.264 -6.135 1.00 85.44 151 ALA A O 1
ATOM 1222 N N . ILE A 1 152 ? -1.583 9.119 -8.033 1.00 84.75 152 ILE A N 1
ATOM 1223 C CA . ILE A 1 152 ? -2.904 9.330 -8.643 1.00 84.75 152 ILE A CA 1
ATOM 1224 C C . ILE A 1 152 ? -3.991 8.551 -7.894 1.00 84.75 152 ILE A C 1
ATOM 1226 O O . ILE A 1 152 ? -5.024 9.113 -7.539 1.00 84.75 152 ILE A O 1
ATOM 1230 N N . ARG A 1 153 ? -3.778 7.254 -7.632 1.00 81.50 153 ARG A N 1
ATOM 1231 C CA . ARG A 1 153 ? -4.821 6.384 -7.057 1.00 81.50 153 ARG A CA 1
ATOM 1232 C C . ARG A 1 153 ? -5.169 6.711 -5.612 1.00 81.50 153 ARG A C 1
ATOM 1234 O O . ARG A 1 153 ? -6.282 6.426 -5.187 1.00 81.50 153 ARG A O 1
ATOM 1241 N N . LYS A 1 154 ? -4.218 7.244 -4.847 1.00 79.75 154 LYS A N 1
ATOM 1242 C CA . LYS A 1 154 ? -4.386 7.539 -3.418 1.00 79.75 154 LYS A CA 1
ATOM 1243 C C . LYS A 1 154 ? -4.440 9.046 -3.163 1.00 79.75 154 LYS A C 1
ATOM 1245 O O . LYS A 1 154 ? -3.960 9.515 -2.131 1.00 79.75 154 LYS A O 1
ATOM 1250 N N . MET A 1 155 ? -5.001 9.822 -4.102 1.00 68.75 155 MET A N 1
ATOM 1251 C CA . MET A 1 155 ? -5.248 11.255 -3.896 1.00 68.75 155 MET A CA 1
ATOM 1252 C C . MET A 1 155 ? -6.142 11.489 -2.674 1.00 68.75 155 MET A C 1
ATOM 1254 O O . MET A 1 155 ? -5.724 12.222 -1.779 1.00 68.75 155 MET A O 1
ATOM 1258 N N . GLU A 1 156 ? -7.254 10.762 -2.575 1.00 72.69 156 GLU A N 1
ATOM 1259 C CA . GLU A 1 156 ? -8.133 10.715 -1.403 1.00 72.69 156 GLU A CA 1
ATOM 1260 C C . GLU A 1 156 ? -7.978 9.356 -0.705 1.00 72.69 156 GLU A C 1
ATOM 1262 O O . GLU A 1 156 ? -8.121 8.308 -1.337 1.00 72.69 156 GLU A O 1
ATOM 1267 N N . LEU A 1 157 ? -7.631 9.360 0.584 1.00 80.69 157 LEU A N 1
ATOM 1268 C CA . LEU A 1 157 ? -7.541 8.134 1.379 1.00 80.69 157 LEU A CA 1
ATOM 1269 C C . LEU A 1 157 ? -8.891 7.795 1.997 1.00 80.69 157 LEU A C 1
ATOM 1271 O O . LEU A 1 157 ? -9.579 8.678 2.504 1.00 80.69 157 LEU A O 1
ATOM 1275 N N . LYS A 1 158 ? -9.219 6.504 2.031 1.00 84.38 158 LYS A N 1
ATOM 1276 C CA . LYS A 1 158 ? -10.341 5.985 2.818 1.00 84.38 158 LYS A CA 1
ATOM 1277 C C . LYS A 1 158 ? -9.868 5.513 4.192 1.00 84.38 158 LYS A C 1
ATOM 1279 O O . LYS A 1 158 ? -8.683 5.256 4.394 1.00 84.38 158 LYS A O 1
ATOM 1284 N N . PHE A 1 159 ? -10.786 5.380 5.146 1.00 84.25 159 PHE A N 1
ATOM 1285 C CA . PHE A 1 159 ? -10.445 4.923 6.497 1.00 84.25 159 PHE A CA 1
ATOM 1286 C C . PHE A 1 159 ? -9.867 3.499 6.490 1.00 84.25 159 PHE A C 1
ATOM 1288 O O . PHE A 1 159 ? -8.899 3.209 7.189 1.00 84.25 159 PHE A O 1
ATOM 1295 N N . GLU A 1 160 ? -10.400 2.629 5.636 1.00 82.81 160 GLU A N 1
ATOM 1296 C CA . GLU A 1 160 ? -9.949 1.247 5.465 1.00 82.81 160 GLU A CA 1
ATOM 1297 C C . GLU A 1 160 ? -8.501 1.184 4.943 1.00 82.81 160 GLU A C 1
ATOM 1299 O O . GLU A 1 160 ? -7.743 0.278 5.297 1.00 82.81 160 GLU A O 1
ATOM 1304 N N . ASP A 1 161 ? -8.079 2.194 4.173 1.00 81.44 161 ASP A N 1
ATOM 1305 C CA . ASP A 1 161 ? -6.718 2.294 3.640 1.00 81.44 161 ASP A CA 1
ATOM 1306 C C . ASP A 1 161 ? -5.671 2.569 4.736 1.00 81.44 161 ASP A C 1
ATOM 1308 O O . ASP A 1 161 ? -4.481 2.326 4.521 1.00 81.44 161 ASP A O 1
ATOM 1312 N N . LEU A 1 162 ? -6.082 3.048 5.919 1.00 82.88 162 LEU A N 1
ATOM 1313 C CA . LEU A 1 162 ? -5.182 3.256 7.062 1.00 82.88 162 LEU A CA 1
ATOM 1314 C C . LEU A 1 162 ? -4.660 1.934 7.629 1.00 82.88 162 LEU A C 1
ATOM 1316 O O . LEU A 1 162 ? -3.567 1.891 8.195 1.00 82.88 162 LEU A O 1
ATOM 1320 N N . PHE A 1 163 ? -5.428 0.853 7.469 1.00 78.12 163 PHE A N 1
ATOM 1321 C CA . PHE A 1 163 ? -4.996 -0.485 7.851 1.00 78.12 163 PHE A CA 1
ATOM 1322 C C . PHE A 1 163 ? -4.028 -1.079 6.821 1.00 78.12 163 PHE A C 1
ATOM 1324 O O . PHE A 1 163 ? -3.010 -1.671 7.188 1.00 78.12 163 PHE A O 1
ATOM 1331 N N . SER A 1 164 ? -4.334 -0.912 5.530 1.00 74.44 164 SER A N 1
ATOM 1332 C CA . SER A 1 164 ? -3.506 -1.379 4.417 1.00 74.44 164 SER A CA 1
ATOM 1333 C C . SER A 1 164 ? -3.650 -0.458 3.208 1.00 74.44 164 SER A C 1
ATOM 1335 O O . SER A 1 164 ? -4.678 -0.460 2.538 1.00 74.44 164 SER A O 1
ATOM 1337 N N . LEU A 1 165 ? -2.593 0.294 2.886 1.00 71.31 165 LEU A N 1
ATOM 1338 C CA . LEU A 1 165 ? -2.601 1.230 1.752 1.00 71.31 165 LEU A CA 1
ATOM 1339 C C . LEU A 1 165 ? -2.755 0.532 0.394 1.00 71.31 165 LEU A C 1
ATOM 1341 O O . LEU A 1 165 ? -3.339 1.095 -0.533 1.00 71.31 165 LEU A O 1
ATOM 1345 N N . GLU A 1 166 ? -2.219 -0.681 0.273 1.00 72.31 166 GLU A N 1
ATOM 1346 C CA . GLU A 1 166 ? -2.355 -1.529 -0.907 1.00 72.31 166 GLU A CA 1
ATOM 1347 C C . GLU A 1 166 ? -3.011 -2.853 -0.528 1.00 72.31 166 GLU A C 1
ATOM 1349 O O . GLU A 1 166 ? -2.697 -3.450 0.502 1.00 72.31 166 GLU A O 1
ATOM 1354 N N . ASN A 1 167 ? -3.909 -3.327 -1.387 1.00 67.50 167 ASN A N 1
ATOM 1355 C CA . ASN A 1 167 ? -4.666 -4.557 -1.148 1.00 67.50 167 ASN A CA 1
ATOM 1356 C C . ASN A 1 167 ? -3.775 -5.811 -1.190 1.00 67.50 167 ASN A C 1
ATOM 1358 O O . ASN A 1 167 ? -4.080 -6.801 -0.533 1.00 67.50 167 ASN A O 1
ATOM 1362 N N . ASP A 1 168 ? -2.672 -5.762 -1.940 1.00 67.06 168 ASP A N 1
ATOM 1363 C CA . ASP A 1 168 ? -1.709 -6.861 -2.096 1.00 67.06 168 ASP A CA 1
ATOM 1364 C C . ASP A 1 168 ? -0.657 -6.924 -0.972 1.00 67.06 168 ASP A C 1
ATOM 1366 O O . ASP A 1 168 ? 0.112 -7.883 -0.907 1.00 67.06 168 ASP A O 1
ATOM 1370 N N . LYS A 1 169 ? -0.622 -5.918 -0.081 1.00 75.38 169 LYS A N 1
ATOM 1371 C CA . LYS A 1 169 ? 0.360 -5.766 1.009 1.00 75.38 169 LYS A CA 1
ATOM 1372 C C . LYS A 1 169 ? 1.822 -5.841 0.541 1.00 75.38 169 LYS A C 1
ATOM 1374 O O . LYS A 1 169 ? 2.712 -6.100 1.355 1.00 75.38 169 LYS A O 1
ATOM 1379 N N . MET A 1 170 ? 2.099 -5.601 -0.743 1.00 76.94 170 MET A N 1
ATOM 1380 C CA . MET A 1 170 ? 3.459 -5.664 -1.264 1.00 76.94 170 MET A CA 1
ATOM 1381 C C . MET A 1 170 ? 4.308 -4.532 -0.694 1.00 76.94 170 MET A C 1
ATOM 1383 O O . MET A 1 170 ? 3.887 -3.373 -0.594 1.00 76.94 170 MET A O 1
ATOM 1387 N N . SER A 1 171 ? 5.552 -4.864 -0.345 1.00 84.69 171 SER A N 1
ATOM 1388 C CA . SER A 1 171 ? 6.515 -3.839 0.036 1.00 84.69 171 SER A CA 1
ATOM 1389 C C . SER A 1 171 ? 6.810 -2.931 -1.170 1.00 84.69 171 SER A C 1
ATOM 1391 O O . SER A 1 171 ? 6.800 -3.402 -2.313 1.00 84.6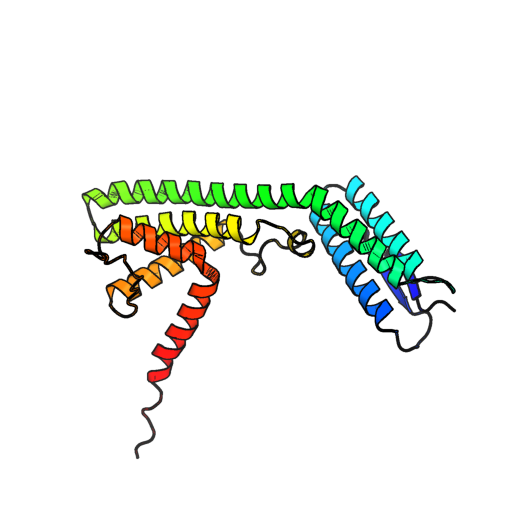9 171 SER A O 1
ATOM 1393 N N . PRO A 1 172 ? 7.117 -1.637 -0.951 1.00 86.31 172 PRO A N 1
ATOM 1394 C CA . PRO A 1 172 ? 7.401 -0.709 -2.045 1.00 86.31 172 PRO A CA 1
ATOM 1395 C C . PRO A 1 172 ? 8.493 -1.201 -3.007 1.00 86.31 172 PRO A C 1
ATOM 1397 O O . PRO A 1 172 ? 8.410 -0.971 -4.206 1.00 86.31 172 PRO A O 1
ATOM 1400 N N . LEU A 1 173 ? 9.506 -1.905 -2.490 1.00 89.00 173 LEU A N 1
ATOM 1401 C CA . LEU A 1 173 ? 10.608 -2.439 -3.291 1.00 89.00 173 LEU A CA 1
ATOM 1402 C C . LEU A 1 173 ? 10.163 -3.617 -4.166 1.00 89.00 173 LEU A C 1
ATOM 1404 O O . LEU A 1 173 ? 10.445 -3.619 -5.362 1.00 89.00 173 LEU A O 1
ATOM 1408 N N . ILE A 1 174 ? 9.446 -4.592 -3.592 1.00 89.19 174 ILE A N 1
ATOM 1409 C CA . ILE A 1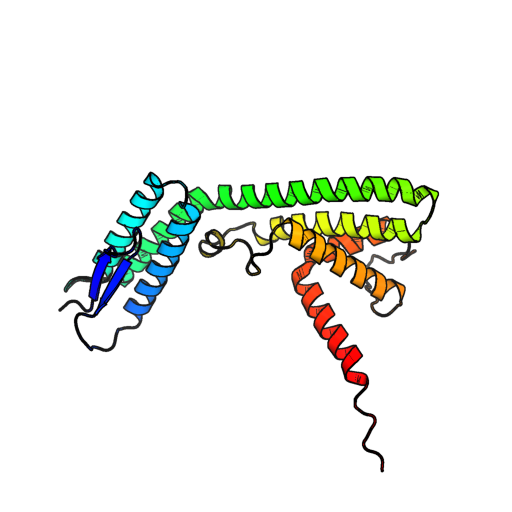 174 ? 8.950 -5.764 -4.336 1.00 89.19 174 ILE A CA 1
ATOM 1410 C C . ILE A 1 174 ? 8.065 -5.309 -5.491 1.00 89.19 174 ILE A C 1
ATOM 1412 O O . ILE A 1 174 ? 8.203 -5.804 -6.607 1.00 89.19 174 ILE A O 1
ATOM 1416 N N . ARG A 1 175 ? 7.216 -4.312 -5.239 1.00 89.75 175 ARG A N 1
ATOM 1417 C CA . ARG A 1 175 ? 6.352 -3.733 -6.256 1.00 89.75 175 ARG A CA 1
ATOM 1418 C C . ARG A 1 175 ? 7.132 -3.136 -7.425 1.00 89.75 175 ARG A C 1
ATOM 1420 O O . ARG A 1 175 ? 6.830 -3.435 -8.571 1.00 89.75 175 ARG A O 1
ATOM 1427 N N . LEU A 1 176 ? 8.160 -2.329 -7.150 1.00 92.12 176 LEU A N 1
ATOM 1428 C CA . LEU A 1 176 ? 8.989 -1.736 -8.207 1.00 92.12 176 LEU A CA 1
ATOM 1429 C C . LEU A 1 176 ? 9.646 -2.816 -9.077 1.00 92.12 176 LEU A C 1
ATOM 1431 O O . LEU A 1 176 ? 9.650 -2.696 -10.302 1.00 92.12 176 LEU A O 1
ATOM 1435 N N . ILE A 1 177 ? 10.155 -3.889 -8.464 1.00 92.31 177 ILE A N 1
ATOM 1436 C CA . ILE A 1 177 ? 10.734 -5.029 -9.189 1.00 92.31 177 ILE A CA 1
ATOM 1437 C C . ILE A 1 177 ? 9.669 -5.733 -10.036 1.00 92.31 177 ILE A C 1
ATOM 1439 O O . ILE A 1 177 ? 9.877 -5.939 -11.231 1.00 92.31 177 ILE A O 1
ATOM 1443 N N . PHE A 1 178 ? 8.520 -6.066 -9.445 1.00 90.38 178 PHE A N 1
ATOM 1444 C CA . PHE A 1 178 ? 7.422 -6.748 -10.127 1.00 90.38 178 PHE A CA 1
ATOM 1445 C C . PHE A 1 178 ? 6.939 -5.972 -11.360 1.00 90.38 178 PHE A C 1
ATOM 1447 O O . PHE A 1 178 ? 6.842 -6.532 -12.459 1.00 90.38 178 PHE A O 1
ATOM 1454 N N . THR A 1 179 ? 6.712 -4.666 -11.215 1.00 90.94 179 THR A N 1
ATOM 1455 C CA . THR A 1 179 ? 6.265 -3.822 -12.324 1.00 90.94 179 THR A CA 1
ATOM 1456 C C . THR A 1 179 ? 7.327 -3.698 -13.413 1.00 90.94 179 THR A C 1
ATOM 1458 O O . THR A 1 179 ? 6.995 -3.713 -14.596 1.00 90.94 179 THR A O 1
ATOM 1461 N N . SER A 1 180 ? 8.609 -3.648 -13.042 1.00 92.94 180 SER A N 1
ATOM 1462 C CA . SER A 1 180 ? 9.718 -3.571 -14.003 1.00 92.94 180 SER A CA 1
ATOM 1463 C C . SER A 1 180 ? 9.884 -4.865 -14.812 1.00 92.94 180 SER A C 1
ATOM 1465 O O . SER A 1 180 ? 10.116 -4.822 -16.024 1.00 92.94 180 SER A O 1
ATOM 1467 N N . ILE A 1 181 ? 9.697 -6.027 -14.177 1.00 91.81 181 ILE A N 1
ATOM 1468 C CA . ILE A 1 181 ? 9.681 -7.334 -14.853 1.00 91.81 181 ILE A CA 1
ATOM 1469 C C . ILE A 1 181 ? 8.496 -7.415 -15.818 1.00 91.81 181 ILE A C 1
ATOM 1471 O O . ILE A 1 181 ? 8.668 -7.785 -16.980 1.00 91.81 181 ILE A O 1
ATOM 1475 N N . THR A 1 182 ? 7.308 -7.008 -15.368 1.00 88.19 182 THR A N 1
ATOM 1476 C CA . THR A 1 182 ? 6.097 -6.999 -16.202 1.00 88.19 182 THR A CA 1
ATOM 1477 C C . THR A 1 182 ? 6.276 -6.084 -17.416 1.00 88.19 182 THR A C 1
ATOM 1479 O O . THR A 1 182 ? 6.006 -6.493 -18.543 1.00 88.19 182 THR A O 1
ATOM 1482 N N . ALA A 1 183 ? 6.824 -4.883 -17.216 1.00 90.81 183 ALA A N 1
ATOM 1483 C CA . ALA A 1 183 ? 7.128 -3.941 -18.291 1.00 90.81 183 ALA A CA 1
ATOM 1484 C C . ALA A 1 183 ? 8.147 -4.506 -19.296 1.00 90.81 183 ALA A C 1
ATOM 1486 O O . ALA A 1 183 ? 8.001 -4.339 -20.507 1.00 90.81 183 ALA A O 1
ATOM 1487 N N . THR A 1 184 ? 9.158 -5.229 -18.807 1.00 90.88 184 THR A N 1
ATOM 1488 C CA . THR A 1 184 ? 10.139 -5.918 -19.659 1.00 90.88 184 THR A CA 1
ATOM 1489 C C . THR A 1 184 ? 9.469 -6.987 -20.516 1.00 90.88 184 THR A C 1
ATOM 1491 O O . THR A 1 184 ? 9.743 -7.080 -21.712 1.00 90.88 184 THR A O 1
ATOM 1494 N N . PHE A 1 185 ? 8.557 -7.768 -19.934 1.00 87.62 185 PHE A N 1
ATOM 1495 C CA . PHE A 1 185 ? 7.812 -8.783 -20.671 1.00 87.62 185 PHE A CA 1
ATOM 1496 C C . PHE A 1 185 ? 6.907 -8.162 -21.742 1.00 87.62 185 PHE A C 1
ATOM 1498 O O . PHE A 1 185 ? 6.884 -8.643 -22.872 1.00 87.62 185 PHE A O 1
ATOM 1505 N N . VAL A 1 186 ? 6.240 -7.043 -21.440 1.00 84.75 186 VAL A N 1
ATOM 1506 C CA . VAL A 1 186 ? 5.468 -6.276 -22.432 1.00 84.75 186 VAL A CA 1
ATOM 1507 C C . VAL A 1 186 ? 6.364 -5.820 -23.584 1.00 84.75 186 VAL A C 1
ATOM 1509 O O . VAL A 1 186 ? 6.025 -6.066 -24.741 1.00 84.75 186 VAL A O 1
ATOM 1512 N N . LEU A 1 187 ? 7.537 -5.240 -23.299 1.00 86.06 187 LEU A N 1
ATOM 1513 C CA . LEU A 1 187 ? 8.479 -4.842 -24.349 1.00 86.06 187 LEU A CA 1
ATOM 1514 C C . LEU A 1 187 ? 8.910 -6.040 -25.214 1.00 86.06 187 LEU A C 1
ATOM 1516 O O . LEU A 1 187 ? 8.993 -5.910 -26.435 1.00 86.06 187 LEU A O 1
ATOM 1520 N N . LEU A 1 188 ? 9.166 -7.206 -24.612 1.00 85.31 188 LEU A N 1
ATOM 1521 C CA . LEU A 1 188 ? 9.517 -8.422 -25.351 1.00 85.31 188 LEU A CA 1
ATOM 1522 C C . LEU A 1 188 ? 8.388 -8.868 -26.284 1.00 85.31 188 LEU A C 1
ATOM 1524 O O . LEU A 1 188 ? 8.649 -9.197 -27.440 1.00 85.31 188 LEU A O 1
ATOM 1528 N N . LEU A 1 189 ? 7.140 -8.849 -25.820 1.00 81.44 189 LEU A N 1
ATOM 1529 C CA . LEU A 1 189 ? 5.990 -9.194 -26.656 1.00 81.44 189 LEU A CA 1
ATOM 1530 C C . LEU A 1 189 ? 5.813 -8.215 -27.819 1.00 81.44 189 LEU A C 1
ATOM 1532 O O . LEU A 1 189 ? 5.500 -8.643 -28.929 1.00 81.44 189 LEU A O 1
ATOM 1536 N N . MET A 1 190 ? 6.066 -6.925 -27.593 1.00 79.19 190 MET A N 1
ATOM 1537 C CA . MET A 1 190 ? 6.019 -5.911 -28.647 1.00 79.19 190 MET A CA 1
ATOM 1538 C C . MET A 1 190 ? 7.136 -6.094 -29.676 1.00 79.19 190 MET A C 1
ATOM 1540 O O . MET A 1 190 ? 6.872 -6.069 -30.875 1.00 79.19 190 MET A O 1
ATOM 1544 N N . LYS A 1 191 ? 8.375 -6.349 -29.233 1.00 79.12 191 LYS A N 1
ATOM 1545 C CA . LYS A 1 191 ? 9.508 -6.615 -30.137 1.00 79.12 191 LYS A CA 1
ATOM 1546 C C . LYS A 1 191 ? 9.291 -7.850 -31.012 1.00 79.12 191 LYS A C 1
ATOM 1548 O O . LYS A 1 191 ? 9.765 -7.876 -32.141 1.00 79.12 191 LYS A O 1
ATOM 1553 N N . ASN A 1 192 ? 8.569 -8.849 -30.505 1.00 77.38 192 ASN A N 1
ATOM 1554 C CA . ASN A 1 192 ? 8.220 -10.060 -31.249 1.00 77.38 192 ASN A CA 1
ATOM 1555 C C . ASN A 1 192 ? 6.897 -9.943 -32.033 1.00 77.38 192 ASN A C 1
ATOM 1557 O O . ASN A 1 192 ? 6.416 -10.943 -32.556 1.00 77.38 192 ASN A O 1
ATOM 1561 N N . GLY A 1 193 ? 6.278 -8.756 -32.098 1.00 69.62 193 GLY A N 1
ATOM 1562 C CA . GLY A 1 193 ? 5.039 -8.527 -32.852 1.00 69.62 193 GLY A CA 1
ATOM 1563 C C . GLY A 1 193 ? 3.795 -9.219 -32.279 1.00 69.62 193 GLY A C 1
ATOM 1564 O O . GLY A 1 193 ? 2.768 -9.281 -32.949 1.00 69.62 193 GLY A O 1
ATOM 1565 N N . VAL A 1 194 ? 3.860 -9.737 -31.047 1.00 68.06 194 VAL A N 1
ATOM 1566 C CA . VAL A 1 194 ? 2.731 -10.406 -30.373 1.00 68.06 194 VAL A CA 1
ATOM 1567 C C . VAL A 1 194 ? 1.696 -9.385 -29.894 1.00 68.06 194 VAL A C 1
ATOM 1569 O O . VAL A 1 194 ? 0.499 -9.673 -29.855 1.00 68.06 194 VAL A O 1
ATOM 1572 N N . ILE A 1 195 ? 2.157 -8.189 -29.518 1.00 67.69 195 ILE A N 1
ATOM 1573 C CA . ILE A 1 195 ? 1.322 -7.067 -29.087 1.00 67.69 195 ILE A CA 1
ATOM 1574 C C . ILE A 1 195 ? 1.708 -5.839 -29.907 1.00 67.69 195 ILE A C 1
ATOM 1576 O O . ILE A 1 195 ? 2.837 -5.367 -29.820 1.00 67.69 195 ILE A O 1
ATOM 1580 N N . ASN A 1 196 ? 0.748 -5.278 -30.640 1.00 61.72 196 ASN A N 1
ATOM 1581 C CA . ASN A 1 196 ? 0.895 -3.977 -31.283 1.00 61.72 196 ASN A CA 1
ATOM 1582 C C . ASN A 1 196 ? 0.109 -2.942 -30.478 1.00 61.72 196 ASN A C 1
ATOM 1584 O O . ASN A 1 196 ? -1.119 -2.976 -30.446 1.00 61.72 196 ASN A O 1
ATOM 1588 N N . ILE A 1 197 ? 0.816 -2.025 -29.814 1.00 60.41 197 ILE A N 1
ATOM 1589 C CA . ILE A 1 197 ? 0.190 -0.881 -29.146 1.00 60.41 197 ILE A CA 1
ATOM 1590 C C . ILE A 1 197 ? 0.135 0.265 -30.157 1.00 60.41 197 ILE A C 1
ATOM 1592 O O . ILE A 1 197 ? 1.081 1.037 -30.287 1.00 60.41 197 ILE A O 1
ATOM 1596 N N . SER A 1 198 ? -0.967 0.368 -30.897 1.00 50.28 198 SER A N 1
ATOM 1597 C CA . SER A 1 198 ? -1.264 1.536 -31.728 1.00 50.28 198 SER A CA 1
ATOM 1598 C C . SER A 1 198 ? -2.014 2.567 -30.884 1.00 50.28 198 SER A C 1
ATOM 1600 O O . SER A 1 198 ? -3.236 2.507 -30.761 1.00 50.28 198 SER A O 1
ATOM 1602 N N . SER A 1 199 ? -1.295 3.503 -30.265 1.00 43.06 199 SER A N 1
ATOM 1603 C CA . SER A 1 199 ? -1.933 4.655 -29.622 1.00 43.06 199 SER A CA 1
ATOM 1604 C C . SER A 1 199 ? -2.064 5.784 -30.643 1.00 43.06 199 SER A C 1
ATOM 1606 O O . SER A 1 199 ? -1.076 6.456 -30.910 1.00 43.06 199 SER A O 1
ATOM 1608 N N . GLY A 1 200 ? -3.262 5.944 -31.224 1.00 48.16 200 GLY A N 1
ATOM 1609 C CA . GLY A 1 200 ? -3.814 7.108 -31.953 1.00 48.16 200 GLY A CA 1
ATOM 1610 C C . GLY A 1 200 ? -2.899 7.962 -32.851 1.00 48.16 200 GLY A C 1
ATOM 1611 O O . GLY A 1 200 ? -3.136 8.046 -34.051 1.00 48.16 200 GLY A O 1
ATOM 1612 N N . SER A 1 201 ? -1.898 8.633 -32.270 1.00 40.28 201 SER A N 1
ATOM 1613 C CA . SER A 1 201 ? -0.955 9.557 -32.925 1.00 40.28 201 SER A CA 1
ATOM 1614 C C . SER A 1 201 ? 0.533 9.284 -32.634 1.00 40.28 201 SER A C 1
ATOM 1616 O O . SER A 1 201 ? 1.399 9.899 -33.252 1.00 40.28 201 SER A O 1
ATOM 1618 N N . PHE A 1 202 ? 0.867 8.350 -31.739 1.00 42.72 202 PHE A N 1
ATOM 1619 C CA . PHE A 1 202 ? 2.238 7.882 -31.524 1.00 42.72 202 PHE A CA 1
ATOM 1620 C C . PHE A 1 202 ? 2.558 6.777 -32.537 1.00 42.72 202 PHE A C 1
ATOM 1622 O O . PHE A 1 202 ? 2.621 5.592 -32.209 1.00 42.72 202 PHE A O 1
ATOM 1629 N N . SER A 1 203 ? 2.781 7.157 -33.796 1.00 40.69 203 SER A N 1
ATOM 1630 C CA . SER A 1 203 ? 3.551 6.313 -34.706 1.00 40.69 203 SER A CA 1
ATOM 1631 C C . SER A 1 203 ? 4.996 6.342 -34.213 1.00 40.69 203 SER A C 1
ATOM 1633 O O . SER A 1 203 ? 5.757 7.263 -34.518 1.00 40.69 203 SER A O 1
ATOM 1635 N N . ALA A 1 204 ? 5.368 5.381 -33.369 1.00 42.12 204 ALA A N 1
ATOM 1636 C CA . ALA A 1 204 ? 6.757 5.178 -33.000 1.00 42.12 204 ALA A CA 1
ATOM 1637 C C . ALA A 1 204 ? 7.525 4.796 -34.271 1.00 42.12 204 ALA A C 1
ATOM 1639 O O . ALA A 1 204 ? 7.633 3.623 -34.617 1.00 42.12 204 ALA A O 1
ATOM 1640 N N . ASN A 1 205 ? 8.063 5.795 -34.973 1.00 42.09 205 ASN A N 1
ATOM 1641 C CA . ASN A 1 205 ? 8.883 5.607 -36.173 1.00 42.09 205 ASN A CA 1
ATOM 1642 C C . ASN A 1 205 ? 10.189 4.839 -35.889 1.00 42.09 205 ASN A C 1
ATOM 1644 O O . ASN A 1 205 ? 10.986 4.609 -36.791 1.00 42.09 205 ASN A O 1
ATOM 1648 N N . SER A 1 206 ? 10.413 4.394 -34.652 1.00 52.66 206 SER A N 1
ATOM 1649 C CA . SER A 1 206 ? 11.287 3.269 -34.354 1.00 52.66 206 SER A CA 1
ATOM 1650 C C . SER A 1 206 ? 10.909 2.649 -32.996 1.00 52.66 206 SER A C 1
ATOM 1652 O O . SER A 1 206 ? 11.137 3.270 -31.961 1.00 52.66 206 SER A O 1
ATOM 1654 N N . PRO A 1 207 ? 10.412 1.399 -32.935 1.00 56.06 207 PRO A N 1
ATOM 1655 C CA . PRO A 1 207 ? 10.218 0.669 -31.670 1.00 56.06 207 PRO A CA 1
ATOM 1656 C C . PRO A 1 207 ? 11.530 0.399 -30.897 1.00 56.06 207 PRO A C 1
ATOM 1658 O O . PRO A 1 207 ? 11.516 -0.215 -29.832 1.00 56.06 207 PRO A O 1
ATOM 1661 N N . ASN A 1 208 ? 12.664 0.869 -31.428 1.00 61.09 208 ASN A N 1
ATOM 1662 C CA . ASN A 1 208 ? 13.999 0.759 -30.849 1.00 61.09 208 ASN A CA 1
ATOM 1663 C C . ASN A 1 208 ? 14.522 2.077 -30.251 1.00 61.09 208 ASN A C 1
ATOM 1665 O O . ASN A 1 208 ? 15.692 2.121 -29.873 1.00 61.09 208 ASN A O 1
ATOM 1669 N N . SER A 1 209 ? 13.717 3.143 -30.180 1.00 79.38 209 SER A N 1
ATOM 1670 C CA . SER A 1 209 ? 14.154 4.372 -29.514 1.00 79.38 209 SER A CA 1
ATOM 1671 C C . SER A 1 209 ? 14.120 4.232 -27.988 1.00 79.38 209 SER A C 1
ATOM 1673 O O . SER A 1 209 ? 13.298 3.511 -27.410 1.00 79.38 209 SER A O 1
ATOM 1675 N N . ASN A 1 210 ? 15.035 4.929 -27.318 1.00 83.88 210 ASN A N 1
ATOM 1676 C CA . ASN A 1 210 ? 15.150 4.897 -25.859 1.00 83.88 210 ASN A CA 1
ATOM 1677 C C . ASN A 1 210 ? 13.942 5.573 -25.205 1.00 83.88 210 ASN A C 1
ATOM 1679 O O . ASN A 1 210 ? 13.460 5.133 -24.162 1.00 83.88 210 ASN A O 1
ATOM 1683 N N . GLU A 1 211 ? 13.422 6.610 -25.858 1.00 83.50 211 GLU A N 1
ATOM 1684 C CA . GLU A 1 211 ? 12.221 7.334 -25.467 1.00 83.50 211 GLU A CA 1
ATOM 1685 C C . GLU A 1 211 ? 11.002 6.412 -25.502 1.00 83.50 211 GLU A C 1
ATOM 1687 O O . GLU A 1 211 ? 10.205 6.407 -24.566 1.00 83.50 211 GLU A O 1
ATOM 1692 N N . PHE A 1 212 ? 10.880 5.575 -26.539 1.00 83.25 212 PHE A N 1
ATOM 1693 C CA . PHE A 1 212 ? 9.789 4.611 -26.636 1.00 83.25 212 PHE A CA 1
ATOM 1694 C C . PHE A 1 212 ? 9.867 3.565 -25.522 1.00 83.25 212 PHE A C 1
ATOM 1696 O O . PHE A 1 212 ? 8.867 3.289 -24.863 1.00 83.25 212 PHE A O 1
ATOM 1703 N N . ALA A 1 213 ? 11.062 3.035 -25.251 1.00 88.31 213 ALA A N 1
ATOM 1704 C CA . ALA A 1 213 ? 11.281 2.091 -24.159 1.00 88.31 213 ALA A CA 1
ATOM 1705 C C . ALA A 1 213 ? 10.913 2.692 -22.789 1.00 88.31 213 ALA A C 1
ATOM 1707 O O . ALA A 1 213 ? 10.219 2.052 -21.995 1.00 88.31 213 ALA A O 1
ATOM 1708 N N . PHE A 1 214 ? 11.302 3.945 -22.537 1.00 90.31 214 PHE A N 1
ATOM 1709 C CA . PHE A 1 214 ? 10.912 4.670 -21.330 1.00 90.31 214 PHE A CA 1
ATOM 1710 C C . PHE A 1 214 ? 9.392 4.841 -21.224 1.00 90.31 214 PHE A C 1
ATOM 1712 O O . PHE A 1 214 ? 8.817 4.555 -20.175 1.00 90.31 214 PHE A O 1
ATOM 1719 N N . ILE A 1 215 ? 8.728 5.254 -22.307 1.00 88.38 215 ILE A N 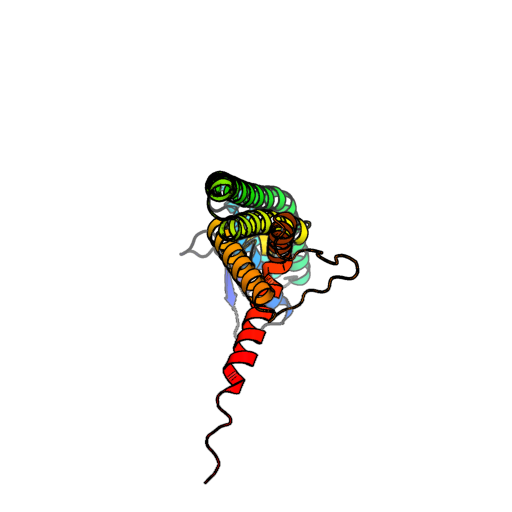1
ATOM 1720 C CA . ILE A 1 215 ? 7.272 5.447 -22.351 1.00 88.38 215 ILE A CA 1
ATOM 1721 C C . ILE A 1 215 ? 6.531 4.132 -22.075 1.00 88.38 215 ILE A C 1
ATOM 1723 O O . ILE A 1 215 ? 5.599 4.115 -21.271 1.00 88.38 215 ILE A O 1
ATOM 1727 N N . ILE A 1 216 ? 6.961 3.019 -22.679 1.00 88.12 216 ILE A N 1
ATOM 1728 C CA . ILE A 1 216 ? 6.393 1.690 -22.408 1.00 88.12 216 ILE A CA 1
ATOM 1729 C C . ILE A 1 216 ? 6.575 1.308 -20.941 1.00 88.12 216 ILE A C 1
ATOM 1731 O O . ILE A 1 216 ? 5.627 0.830 -20.315 1.00 88.12 216 ILE A O 1
ATOM 1735 N N . GLY A 1 217 ? 7.753 1.568 -20.371 1.00 91.38 217 GLY A N 1
ATOM 1736 C CA . GLY A 1 217 ? 7.997 1.420 -18.940 1.00 91.38 217 GLY A CA 1
ATOM 1737 C C . GLY A 1 217 ? 7.010 2.237 -18.107 1.00 91.38 217 GLY A C 1
ATOM 1738 O O . GLY A 1 217 ? 6.302 1.683 -17.270 1.00 91.38 217 GLY A O 1
ATOM 1739 N N . ALA A 1 218 ? 6.904 3.539 -18.368 1.00 92.31 218 ALA A N 1
ATOM 1740 C CA . ALA A 1 218 ? 6.050 4.462 -17.622 1.00 92.31 218 ALA A CA 1
ATOM 1741 C C . ALA A 1 218 ? 4.569 4.083 -17.689 1.00 92.31 218 ALA A C 1
ATOM 1743 O O . ALA A 1 218 ? 3.907 4.016 -16.651 1.00 92.31 218 ALA A O 1
ATOM 1744 N N . PHE A 1 219 ? 4.053 3.749 -18.874 1.00 89.50 219 PHE A N 1
ATOM 1745 C CA . PHE A 1 219 ? 2.687 3.249 -19.011 1.00 89.50 219 PHE A CA 1
ATOM 1746 C C . PHE A 1 219 ? 2.490 1.916 -18.301 1.00 89.50 219 PHE A C 1
ATOM 1748 O O . PHE A 1 219 ? 1.452 1.718 -17.668 1.00 89.50 219 PHE A O 1
ATOM 1755 N N . SER A 1 220 ? 3.496 1.039 -18.334 1.00 88.56 220 SER A N 1
ATOM 1756 C CA . SER A 1 220 ? 3.445 -0.221 -17.598 1.00 88.56 220 SER A CA 1
ATOM 1757 C C . SER A 1 220 ? 3.373 -0.008 -16.087 1.00 88.56 220 SER A C 1
ATOM 1759 O O . SER A 1 220 ? 2.597 -0.672 -15.405 1.00 88.56 220 SER A O 1
ATOM 1761 N N . GLY A 1 221 ? 4.107 0.984 -15.582 1.00 89.25 221 GLY A N 1
ATOM 1762 C CA . GLY A 1 221 ? 4.032 1.461 -14.203 1.00 89.25 221 GLY A CA 1
ATOM 1763 C C . GLY A 1 221 ? 2.661 2.018 -13.827 1.00 89.25 221 GLY A C 1
ATOM 1764 O O . GLY A 1 221 ? 2.087 1.658 -12.799 1.00 89.25 221 GLY A O 1
ATOM 1765 N N . LEU A 1 222 ? 2.109 2.878 -14.682 1.00 87.94 222 LEU A N 1
ATOM 1766 C CA . LEU A 1 222 ? 0.804 3.501 -14.468 1.00 87.94 222 LEU A CA 1
ATOM 1767 C C . LEU A 1 222 ? -0.329 2.471 -14.435 1.00 87.94 222 LEU A C 1
ATOM 1769 O O . LEU A 1 222 ? -1.196 2.544 -13.559 1.00 87.94 222 LEU A O 1
ATOM 1773 N N . ALA A 1 223 ? -0.294 1.501 -15.349 1.00 84.50 223 ALA A N 1
ATOM 1774 C CA . ALA A 1 223 ? -1.342 0.507 -15.560 1.00 84.50 223 ALA A CA 1
ATOM 1775 C C . ALA A 1 223 ? -1.040 -0.877 -14.950 1.00 84.50 223 ALA A C 1
ATOM 1777 O O . ALA A 1 223 ? -1.721 -1.840 -15.295 1.00 84.50 223 ALA A O 1
ATOM 1778 N N . GLU A 1 224 ? -0.079 -0.977 -14.023 1.00 81.38 224 GLU A N 1
ATOM 1779 C CA . GLU A 1 224 ? 0.428 -2.217 -13.401 1.00 81.38 224 GLU A CA 1
ATOM 1780 C C . GLU A 1 224 ? -0.650 -3.294 -13.161 1.00 81.38 224 GLU A C 1
ATOM 1782 O O . GLU A 1 224 ? -0.561 -4.391 -13.709 1.00 81.38 224 GLU A O 1
ATOM 1787 N N . LYS A 1 225 ? -1.700 -2.980 -12.381 1.00 76.25 225 LYS A N 1
ATOM 1788 C CA . LYS A 1 225 ? -2.743 -3.955 -11.994 1.00 76.25 225 LYS A CA 1
ATOM 1789 C C . LYS A 1 225 ? -3.531 -4.490 -13.191 1.00 76.25 225 LYS A C 1
ATOM 1791 O O . LYS A 1 225 ? -3.819 -5.685 -13.266 1.00 76.25 225 LYS A O 1
ATOM 1796 N N . LYS A 1 226 ? -3.878 -3.605 -14.128 1.00 78.19 226 LYS A N 1
ATOM 1797 C CA . LYS A 1 226 ? -4.609 -3.980 -15.341 1.00 78.19 226 LYS A CA 1
ATOM 1798 C C . LYS A 1 226 ? -3.715 -4.806 -16.264 1.00 78.19 226 LYS A C 1
ATOM 1800 O O . LYS A 1 226 ? -4.125 -5.864 -16.720 1.00 78.19 226 LYS A O 1
ATOM 1805 N N . LEU A 1 227 ? -2.469 -4.375 -16.450 1.00 75.00 227 LEU A N 1
ATOM 1806 C CA . LEU A 1 227 ? -1.519 -5.053 -17.324 1.00 75.00 227 LEU A CA 1
ATOM 1807 C C . LEU A 1 227 ? -1.147 -6.445 -16.836 1.00 75.00 227 LEU A C 1
ATOM 1809 O O . LEU A 1 227 ? -1.144 -7.363 -17.643 1.00 75.00 227 LEU A O 1
ATOM 1813 N N . ALA A 1 228 ? -0.878 -6.633 -15.544 1.00 72.81 228 ALA A N 1
ATOM 1814 C CA . ALA A 1 228 ? -0.580 -7.958 -15.004 1.00 72.81 228 ALA A CA 1
ATOM 1815 C C . ALA A 1 228 ? -1.735 -8.948 -15.250 1.00 72.81 228 ALA A C 1
ATOM 1817 O O . ALA A 1 228 ? -1.502 -10.088 -15.651 1.00 72.81 228 ALA A O 1
ATOM 1818 N N . THR A 1 229 ? -2.977 -8.488 -15.076 1.00 75.00 229 THR A N 1
ATOM 1819 C CA . THR A 1 229 ? -4.184 -9.299 -15.294 1.00 75.00 229 THR A CA 1
ATOM 1820 C C . THR A 1 229 ? -4.391 -9.614 -16.778 1.00 75.00 229 THR A C 1
ATOM 1822 O O . THR A 1 229 ? -4.577 -10.774 -17.146 1.00 75.00 229 THR A O 1
ATOM 1825 N N . ASP A 1 230 ? -4.298 -8.605 -17.646 1.00 76.12 230 ASP A N 1
ATOM 1826 C CA . ASP A 1 230 ? -4.455 -8.769 -19.096 1.00 76.12 230 ASP A CA 1
ATOM 1827 C C . ASP A 1 230 ? -3.362 -9.679 -19.675 1.00 76.12 230 ASP A C 1
ATOM 1829 O O . ASP A 1 230 ? -3.629 -10.527 -20.529 1.00 76.12 230 ASP A O 1
ATOM 1833 N N . LEU A 1 231 ? -2.133 -9.555 -19.172 1.00 74.62 231 LEU A N 1
ATOM 1834 C CA . LEU A 1 231 ? -0.998 -10.378 -19.567 1.00 74.62 231 LEU A CA 1
ATOM 1835 C C . LEU A 1 231 ? -1.168 -11.840 -19.149 1.00 74.62 231 LEU A C 1
ATOM 1837 O O . LEU A 1 231 ? -0.888 -12.736 -19.946 1.00 74.62 231 LEU A O 1
ATOM 1841 N N . TYR A 1 232 ? -1.647 -12.084 -17.929 1.00 74.75 232 TYR A N 1
ATOM 1842 C CA . TYR A 1 232 ? -1.979 -13.425 -17.458 1.00 74.75 232 TYR A CA 1
ATOM 1843 C C . TYR A 1 232 ? -3.083 -14.057 -18.316 1.00 74.75 232 TYR A C 1
ATOM 1845 O O . TYR A 1 232 ? -2.931 -15.170 -18.813 1.00 74.75 232 TYR A O 1
ATOM 1853 N N . ASN A 1 233 ? -4.161 -13.322 -18.587 1.00 77.88 233 ASN A N 1
ATOM 1854 C CA . ASN A 1 233 ? -5.247 -13.815 -19.436 1.00 77.88 233 ASN A CA 1
ATOM 1855 C C . ASN A 1 233 ? -4.757 -14.123 -20.858 1.00 77.88 233 ASN A C 1
ATOM 1857 O O . ASN A 1 233 ? -5.118 -15.145 -21.449 1.00 77.88 233 ASN A O 1
ATOM 1861 N N . LYS A 1 234 ? -3.880 -13.273 -21.404 1.00 75.31 234 LYS A N 1
ATOM 1862 C CA . LYS A 1 234 ? -3.273 -13.499 -22.715 1.00 75.31 234 LYS A CA 1
ATOM 1863 C C . LYS A 1 234 ? -2.367 -14.729 -22.715 1.00 75.31 234 LYS A C 1
ATOM 1865 O O . LYS A 1 234 ? -2.455 -15.515 -23.657 1.00 75.31 234 LYS A O 1
ATOM 1870 N N . SER A 1 235 ? -1.534 -14.935 -21.694 1.00 71.62 235 SER A N 1
ATOM 1871 C CA . SER A 1 235 ? -0.654 -16.109 -21.627 1.00 71.62 235 SER A CA 1
ATOM 1872 C C . SER A 1 235 ? -1.458 -17.406 -21.546 1.00 71.62 235 SER A C 1
ATOM 1874 O O . SER A 1 235 ? -1.165 -18.341 -22.290 1.00 71.62 235 SER A O 1
ATOM 1876 N N . VAL A 1 236 ? -2.538 -17.428 -20.760 1.00 75.81 236 VAL A N 1
ATOM 1877 C CA . VAL A 1 236 ? -3.485 -18.550 -20.714 1.00 75.81 236 VAL A CA 1
ATOM 1878 C C . VAL A 1 236 ? -4.088 -18.808 -22.094 1.00 75.81 236 VAL A C 1
ATOM 1880 O O . VAL A 1 236 ? -4.073 -19.949 -22.543 1.00 75.81 236 VAL A O 1
ATOM 1883 N N . SER A 1 237 ? -4.540 -17.768 -22.807 1.00 75.81 237 SER A N 1
ATOM 1884 C CA . SER A 1 237 ? -5.116 -17.917 -24.156 1.00 75.81 237 SER A CA 1
ATOM 1885 C C . SER A 1 237 ? -4.131 -18.456 -25.200 1.00 75.81 237 SER A C 1
ATOM 1887 O O . SER A 1 237 ? -4.529 -19.156 -26.122 1.00 75.81 237 SER A O 1
ATOM 1889 N N .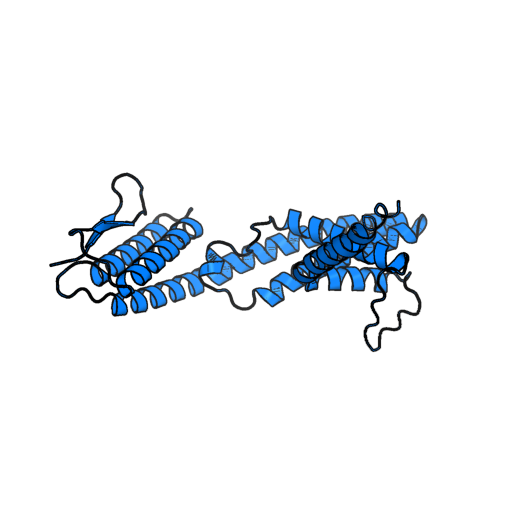 VAL A 1 238 ? -2.840 -18.142 -25.069 1.00 74.31 238 VAL A N 1
ATOM 1890 C CA . VAL A 1 238 ? -1.795 -18.629 -25.983 1.00 74.31 238 VAL A CA 1
ATOM 1891 C C . VAL A 1 238 ? -1.422 -20.075 -25.652 1.00 74.31 238 VAL A C 1
ATOM 1893 O O . VAL A 1 238 ? -1.198 -20.879 -26.554 1.00 74.31 238 VAL A O 1
ATOM 1896 N N . LEU A 1 239 ? -1.377 -20.424 -24.363 1.00 71.31 239 LEU A N 1
ATOM 1897 C CA . LEU A 1 239 ? -1.040 -21.769 -23.895 1.00 71.31 239 LEU A CA 1
ATOM 1898 C C . LEU A 1 239 ? -2.189 -22.773 -24.091 1.00 71.31 239 LEU A C 1
ATOM 1900 O O . LEU A 1 239 ? -1.927 -23.946 -24.354 1.00 71.31 239 LEU A O 1
ATOM 1904 N N . SER A 1 240 ? -3.450 -22.335 -24.025 1.00 61.19 240 SER A N 1
ATOM 1905 C CA . SER A 1 240 ? -4.623 -23.208 -24.182 1.00 61.19 240 SER A CA 1
ATOM 1906 C C . SER A 1 240 ? -4.863 -23.699 -25.617 1.00 61.19 240 SER A C 1
ATOM 1908 O O . SER A 1 240 ? -5.618 -24.648 -25.814 1.00 61.19 240 SER A O 1
ATOM 1910 N N . ILE A 1 241 ? -4.167 -23.153 -26.621 1.00 50.84 241 ILE A N 1
ATOM 1911 C CA . ILE A 1 241 ? -4.310 -23.549 -28.037 1.00 50.84 241 ILE A CA 1
ATOM 1912 C C . ILE A 1 241 ? -3.617 -24.895 -28.360 1.00 50.84 241 ILE A C 1
ATOM 1914 O O . ILE A 1 241 ? -3.777 -25.424 -29.457 1.00 50.84 241 ILE A O 1
ATOM 1918 N N . LYS A 1 242 ? -2.906 -25.536 -27.417 1.00 44.56 242 LYS A N 1
ATOM 1919 C CA . LYS A 1 242 ? -2.156 -26.782 -27.695 1.00 44.56 242 LYS A CA 1
ATOM 1920 C C . LYS A 1 242 ? -2.794 -28.107 -27.243 1.00 44.56 242 LYS A C 1
ATOM 1922 O O . LYS A 1 242 ? -2.168 -29.141 -27.451 1.00 44.56 242 LYS A O 1
ATOM 1927 N N . ASN A 1 243 ? -4.022 -28.110 -26.709 1.00 44.47 243 ASN A N 1
ATOM 1928 C CA . ASN A 1 243 ? -4.711 -29.343 -26.270 1.00 44.47 243 ASN A CA 1
ATOM 1929 C C . ASN A 1 243 ? -5.912 -29.786 -27.135 1.00 44.47 243 ASN A C 1
ATOM 1931 O O . ASN A 1 243 ? -6.610 -30.721 -26.765 1.00 44.47 243 ASN A O 1
ATOM 1935 N N . SER A 1 244 ? -6.126 -29.198 -28.315 1.00 40.62 244 SER A N 1
ATOM 1936 C CA . SER A 1 244 ? -7.154 -29.636 -29.282 1.00 40.62 244 SER A CA 1
ATOM 1937 C C . SER A 1 244 ? -6.543 -30.484 -30.414 1.00 40.62 244 SER A C 1
ATOM 1939 O O . SER A 1 244 ? -6.705 -30.181 -31.595 1.00 40.62 244 SER A O 1
ATOM 1941 N N . GLY A 1 245 ? -5.763 -31.508 -30.063 1.00 43.69 245 GLY A N 1
ATOM 1942 C CA . GLY A 1 245 ? -4.977 -32.277 -31.036 1.00 43.69 245 GLY A CA 1
ATOM 1943 C C . GLY A 1 245 ? -4.786 -33.753 -30.704 1.00 43.69 245 GLY A C 1
ATOM 1944 O O . GLY A 1 245 ? -3.775 -34.322 -31.103 1.00 43.69 245 GLY A O 1
ATOM 1945 N N . LYS A 1 246 ? -5.714 -34.364 -29.963 1.00 39.44 246 LYS A N 1
ATOM 1946 C CA . LYS A 1 246 ? -5.870 -35.822 -29.870 1.00 39.44 246 LYS A CA 1
ATOM 1947 C C . LYS A 1 246 ? -7.344 -36.143 -29.659 1.00 39.44 246 LYS A C 1
ATOM 1949 O O . LYS A 1 246 ? -7.749 -36.350 -28.532 1.00 39.44 246 LYS A O 1
ATOM 1954 N N . ASP A 1 247 ? -8.093 -36.100 -30.752 1.00 42.03 247 ASP A N 1
ATOM 1955 C CA . ASP A 1 247 ? -9.324 -36.868 -30.970 1.00 42.03 247 ASP A CA 1
ATOM 1956 C C . ASP A 1 247 ? -9.535 -36.945 -32.489 1.00 42.03 247 ASP A C 1
ATOM 1958 O O . ASP A 1 247 ? -10.449 -36.362 -33.061 1.00 42.03 247 ASP A O 1
ATOM 1962 N N . VAL A 1 248 ? -8.592 -37.606 -33.165 1.00 39.56 248 VAL A N 1
ATOM 1963 C CA . VAL A 1 248 ? -8.826 -38.221 -34.475 1.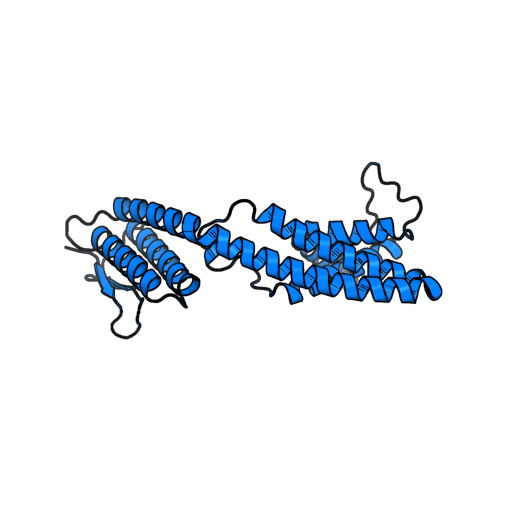00 39.56 248 VAL A CA 1
ATOM 1964 C C . VAL A 1 248 ? -8.073 -39.546 -34.468 1.00 39.56 248 VAL A C 1
ATOM 1966 O O . VAL A 1 248 ? -6.881 -39.585 -34.779 1.00 39.56 248 VAL A O 1
ATOM 1969 N N . LEU A 1 249 ? -8.759 -40.583 -33.990 1.00 35.19 249 LEU A N 1
ATOM 1970 C CA . LEU A 1 249 ? -8.937 -41.908 -34.603 1.00 35.19 249 LEU A CA 1
ATOM 1971 C C . LEU A 1 249 ? -9.656 -42.825 -33.610 1.00 35.19 249 LEU A C 1
ATOM 1973 O O . LEU A 1 249 ? -9.127 -43.006 -32.492 1.00 35.19 249 LEU A O 1
#